Protein AF-A0A382JBV7-F1 (afdb_monomer)

Foldseek 3Di:
DEAEEEAPPDDPDPPPDPDDHQHQAEQVSVVVVLVVVCVVQPLLHPEYEYEYEFDEGEHQAAEGFARYEDHYPAEVGAEYEHADDPQLLDLALQRQENYEYDPDAQFADDPPTHGPVSRANPPYEYDGYEYHSQQVNNCVVNPPSFFWHAYYYYAHQEYEYARYEFENIEGQFADDPSSAYENAEYEQDDDPPDPHAGALEHEEEYAHYEYDHYDFHDPDDPGGHNYEHYEYEYEHHPLVRGAYEAEYEHYEYEDEAAYYEYEYERHAAYEYAHYEHYLYLEDYEHQYYNAANYEYAHYEAAQYQEDYEHAAVVRYHYDHYHDHYDHDPDPVSNVRRDHYHYNHPVPD

Nearest PDB structures (foldseek):
  1qjv-assembly2_B  TM=4.858E-01  e=1.621E-02  Dickeya chrysanthemi
  2ntq-assembly2_B  TM=3.569E-01  e=7.064E-02  Dickeya dadantii 3937
  2nt9-assembly2_B  TM=4.014E-01  e=1.227E-01  Dickeya dadantii 3937

InterPro domains:
  IPR011050 Pectin lyase fold/virulence factor [SSF51126] (29-324)
  IPR012334 Pectin lyase fold [G3DSA:2.160.20.10] (23-341)

pLDDT: mean 81.13, std 15.84, range [28.27, 98.81]

Organism: NCBI:txid408172

Solvent-accessible surface area (backbone atoms only — not comparable to full-atom values): 16681 Å² total; per-residue (Å²): 91,80,45,48,32,22,20,85,87,44,76,88,69,91,80,80,66,96,57,88,55,43,63,24,33,42,30,66,42,33,50,54,51,54,54,50,54,34,60,77,47,43,74,51,38,95,30,36,37,41,35,35,44,44,39,60,26,35,26,60,38,48,73,48,46,30,35,32,26,44,35,35,66,23,61,87,36,11,36,40,34,38,47,82,48,81,70,46,73,48,80,56,61,69,46,36,16,41,31,20,29,51,83,69,83,59,44,44,85,65,100,83,34,53,71,42,68,63,63,45,26,38,72,27,35,42,32,17,24,23,34,36,23,34,28,66,65,38,37,70,75,49,40,89,61,46,36,39,19,16,29,33,43,34,35,33,32,19,36,40,40,32,37,34,34,30,30,36,24,26,22,61,27,35,89,57,80,67,17,49,25,36,40,34,30,46,23,31,23,56,61,94,91,53,94,53,74,23,50,43,53,26,44,39,37,40,30,51,27,37,33,36,58,52,45,76,41,76,92,75,77,92,43,60,46,53,36,30,40,38,32,41,33,30,29,64,39,54,81,89,78,31,56,30,41,38,39,40,29,50,27,41,30,35,52,36,49,27,24,36,34,42,41,48,28,42,40,54,34,34,38,40,30,48,28,39,26,32,49,19,41,23,29,27,44,36,66,42,57,70,55,32,51,32,38,41,31,51,25,37,29,34,52,10,24,8,47,29,37,30,35,48,56,89,32,48,49,76,49,76,57,47,77,46,68,37,81,49,94,44,80,86,39,49,84,38,52,48,65,70,43,69,39,54,79,86,68,130

Mean predicted aligned error: 8.03 Å

Sequence (348 aa):
RTVWLAAAHESFGDGGAASKPIDASTAAKLGQALDRLAGEQGHYGDGLVLRFLPGEYETHGIRVRPRWHVIGAGIGRTAFRLVPGAEHRKIKSAYHSVISGGWGPQFAPGPDGGRLAKRDFDNIRIAGISIDCNWDGMKQALGPILKKASGIDLMAKQALVERVQVSRFGAVGGRPSWREVFPIRVISGMGDGASLPGYRDSIIEIRHCVVENFVRGPEAGTDWPYCTGIMVSHRGTDPENGTVRARVHHNEIRNIPNGIALGGAFLQRAQFYENTVTNCGIGFNFDTGGNRGVVIRDNRFVACVGGGSVNDGKAFEIWDNTFQLIAPGAPRFAYWHNGLRLWDHTRG

Radius of gyration: 19.89 Å; Cα contacts (8 Å, |Δi|>4): 1022; chains: 1; bounding box: 61×41×54 Å

Structure (mmCIF, N/CA/C/O backbone):
data_AF-A0A382JBV7-F1
#
_entry.id   AF-A0A382JBV7-F1
#
loop_
_atom_site.group_PDB
_atom_site.id
_atom_site.type_symbol
_atom_site.label_atom_id
_atom_site.label_alt_id
_atom_site.label_comp_id
_atom_site.label_asym_id
_atom_site.label_entity_id
_atom_site.label_seq_id
_atom_site.pdbx_PDB_ins_code
_atom_site.Cartn_x
_atom_site.Cartn_y
_atom_site.Cartn_z
_atom_site.occupancy
_atom_site.B_iso_or_equiv
_atom_site.auth_seq_id
_atom_site.auth_comp_id
_atom_site.auth_asym_id
_atom_site.auth_atom_id
_atom_site.pdbx_PDB_model_num
ATOM 1 N N . ARG A 1 1 ? -9.576 -12.250 18.786 1.00 87.94 1 ARG A N 1
ATOM 2 C CA . ARG A 1 1 ? -10.983 -11.817 19.043 1.00 87.94 1 ARG A CA 1
ATOM 3 C C . ARG A 1 1 ? -11.486 -10.955 17.884 1.00 87.94 1 ARG A C 1
ATOM 5 O O . ARG A 1 1 ? -10.702 -10.161 17.382 1.00 87.94 1 ARG A O 1
ATOM 12 N N . THR A 1 2 ? -12.752 -11.070 17.468 1.00 91.75 2 THR A N 1
ATOM 13 C CA . THR A 1 2 ? -13.349 -10.176 16.449 1.00 91.75 2 THR A CA 1
ATOM 14 C C . THR A 1 2 ? -14.027 -8.982 17.112 1.00 91.75 2 THR A C 1
ATOM 16 O O . THR A 1 2 ? -14.730 -9.149 18.107 1.00 91.75 2 THR A O 1
ATOM 19 N N . VAL A 1 3 ? -13.811 -7.788 16.564 1.00 92.88 3 VAL A N 1
ATOM 20 C CA . VAL A 1 3 ? -14.441 -6.534 16.985 1.00 92.88 3 VAL A CA 1
ATOM 21 C C . VAL A 1 3 ? -15.132 -5.929 15.775 1.00 92.88 3 VAL A C 1
ATOM 23 O O . VAL A 1 3 ? -14.494 -5.725 14.747 1.00 92.88 3 VAL A O 1
ATOM 26 N N . TRP A 1 4 ? -16.426 -5.654 15.900 1.00 93.00 4 TRP A N 1
ATOM 27 C CA . TRP A 1 4 ? -17.228 -5.066 14.832 1.00 93.00 4 TRP A CA 1
ATOM 28 C C . TRP A 1 4 ? -17.218 -3.542 14.950 1.00 93.00 4 TRP A C 1
ATOM 30 O O . TRP A 1 4 ? -17.449 -3.018 16.040 1.00 93.00 4 TRP A O 1
ATOM 40 N N . LEU A 1 5 ? -16.946 -2.842 13.849 1.00 93.56 5 LEU A N 1
ATOM 41 C CA . LEU A 1 5 ? -16.962 -1.382 13.755 1.00 93.56 5 LEU A CA 1
ATOM 42 C C . LEU A 1 5 ? -17.961 -0.954 12.681 1.00 93.56 5 LEU A C 1
ATOM 44 O O . LEU A 1 5 ? -18.022 -1.579 11.623 1.00 93.56 5 LEU A O 1
ATOM 48 N N . ALA A 1 6 ? -18.729 0.093 12.963 1.00 91.69 6 ALA A N 1
ATOM 49 C CA . ALA A 1 6 ? -19.757 0.617 12.071 1.00 91.69 6 ALA A CA 1
ATOM 50 C C . ALA A 1 6 ? -19.591 2.124 11.884 1.00 91.69 6 ALA A C 1
ATOM 52 O O . ALA A 1 6 ? -19.254 2.841 12.831 1.00 91.69 6 ALA A O 1
ATOM 53 N N . ALA A 1 7 ? -19.878 2.615 10.683 1.00 87.88 7 ALA A N 1
ATOM 54 C CA . ALA A 1 7 ? -20.203 4.017 10.500 1.00 87.88 7 ALA A CA 1
ATOM 55 C C . ALA A 1 7 ? -21.618 4.227 11.067 1.00 87.88 7 ALA A C 1
ATOM 57 O O . ALA A 1 7 ? -22.522 3.471 10.726 1.00 87.88 7 ALA A O 1
ATOM 58 N N . ALA A 1 8 ? -21.822 5.219 11.940 1.00 68.75 8 ALA A N 1
ATOM 59 C CA . ALA A 1 8 ? -23.070 5.534 12.654 1.00 68.75 8 ALA A CA 1
ATOM 60 C C . ALA A 1 8 ? -24.367 5.593 11.809 1.00 68.75 8 ALA A C 1
ATOM 62 O O . ALA A 1 8 ? -25.451 5.736 12.373 1.00 68.75 8 ALA A O 1
ATOM 63 N N . HIS A 1 9 ? -24.269 5.500 10.483 1.00 56.59 9 HIS A N 1
ATOM 64 C CA . HIS A 1 9 ? -25.365 5.623 9.529 1.00 56.59 9 HIS A CA 1
ATOM 65 C C . HIS A 1 9 ? -25.712 4.308 8.812 1.00 56.59 9 HIS A C 1
ATOM 67 O O . HIS A 1 9 ? -26.734 4.254 8.136 1.00 56.59 9 HIS A O 1
ATOM 73 N N . GLU A 1 10 ? -24.929 3.236 8.985 1.00 54.09 10 GLU A N 1
ATOM 74 C CA . GLU A 1 10 ? -25.144 1.969 8.281 1.00 54.09 10 GLU A CA 1
ATOM 75 C C . GLU A 1 10 ? -25.138 0.772 9.241 1.00 54.09 10 GLU A C 1
ATOM 77 O O . GLU A 1 10 ? -24.142 0.430 9.875 1.00 54.09 10 GLU A O 1
ATOM 82 N N . SER A 1 11 ? -26.280 0.083 9.286 1.00 49.41 11 SER A N 1
ATOM 83 C CA . SER A 1 11 ? -26.480 -1.265 9.831 1.00 49.41 11 SER A CA 1
ATOM 84 C C . SER A 1 11 ? -26.308 -1.450 11.347 1.00 49.41 11 SER A C 1
ATOM 86 O O . SER A 1 11 ? -25.291 -1.910 11.865 1.00 49.41 11 SER A O 1
ATOM 88 N N . PHE A 1 12 ? -27.417 -1.273 12.068 1.00 48.78 12 PHE A N 1
ATOM 89 C CA . PHE A 1 12 ? -27.743 -2.259 13.094 1.00 48.78 12 PHE A CA 1
ATOM 90 C C . PHE A 1 12 ? -28.169 -3.548 12.375 1.00 48.78 12 PHE A C 1
ATOM 92 O O . PHE A 1 12 ? -29.241 -3.592 11.788 1.00 48.78 12 PHE A O 1
ATOM 99 N N . GLY A 1 13 ? -27.313 -4.571 12.417 1.00 50.84 13 GLY A N 1
ATOM 100 C CA . GLY A 1 13 ? -27.687 -5.972 12.207 1.00 50.84 13 GLY A CA 1
ATOM 101 C C . GLY A 1 13 ? -28.130 -6.368 10.796 1.00 50.84 13 GLY A C 1
ATOM 102 O O . GLY A 1 13 ? -29.313 -6.367 10.487 1.00 50.84 13 GLY A O 1
ATOM 103 N N . ASP A 1 14 ? -27.197 -6.896 10.006 1.00 49.44 14 ASP A N 1
ATOM 104 C CA . ASP A 1 14 ? -27.504 -7.857 8.933 1.00 49.44 14 ASP A CA 1
ATOM 105 C C . ASP A 1 14 ? -27.656 -9.304 9.470 1.00 49.44 14 ASP A C 1
ATOM 107 O O . ASP A 1 14 ? -27.678 -10.262 8.704 1.00 49.44 14 ASP A O 1
ATOM 111 N N . GLY A 1 15 ? -27.717 -9.481 10.798 1.00 54.72 15 GLY A N 1
ATOM 112 C CA . GLY A 1 15 ? -27.730 -10.788 11.465 1.00 54.72 15 GLY A CA 1
ATOM 113 C C . GLY A 1 15 ? -26.357 -11.471 11.578 1.00 54.72 15 GLY A C 1
ATOM 114 O O . GLY A 1 15 ? -26.270 -12.535 12.186 1.00 54.72 15 GLY A O 1
ATOM 115 N N . GLY A 1 16 ? -25.278 -10.874 11.051 1.00 55.88 16 GLY A N 1
ATOM 116 C CA . GLY A 1 16 ? -23.930 -11.462 11.049 1.00 55.88 16 GLY A CA 1
ATOM 117 C C . GLY A 1 16 ? -23.030 -11.083 12.234 1.00 55.88 16 GLY A C 1
ATOM 118 O O . GLY A 1 16 ? -21.998 -11.724 12.456 1.00 55.88 16 GLY A O 1
ATOM 119 N N . ALA A 1 17 ? -23.384 -10.053 13.009 1.00 60.25 17 ALA A N 1
ATOM 120 C CA . ALA A 1 17 ? -22.565 -9.557 14.117 1.00 60.25 17 ALA A CA 1
ATOM 121 C C . ALA A 1 17 ? -22.957 -10.189 15.465 1.00 60.25 17 ALA A C 1
ATOM 123 O O . ALA A 1 17 ? -24.065 -10.001 15.957 1.00 60.25 17 ALA A O 1
ATOM 124 N N . ALA A 1 18 ? -22.010 -10.871 16.117 1.00 61.06 18 ALA A N 1
ATOM 125 C CA . ALA A 1 18 ? -22.208 -11.499 17.433 1.00 61.06 18 ALA A CA 1
ATOM 126 C C . ALA A 1 18 ? -22.288 -10.504 18.616 1.00 61.06 18 ALA A C 1
ATOM 128 O O . ALA A 1 18 ? -22.502 -10.907 19.756 1.00 61.06 18 ALA A O 1
ATOM 129 N N . SER A 1 19 ? -22.065 -9.209 18.376 1.00 71.12 19 SER A N 1
ATOM 130 C CA . SER A 1 19 ? -22.080 -8.152 19.394 1.00 71.12 19 SER A CA 1
ATOM 131 C C . SER A 1 19 ? -22.380 -6.799 18.756 1.00 71.12 19 SER A C 1
ATOM 133 O O . SER A 1 19 ? -22.028 -6.586 17.595 1.00 71.12 19 SER A O 1
ATOM 135 N N . LYS A 1 20 ? -22.935 -5.856 19.531 1.00 81.44 20 LYS A N 1
ATOM 136 C CA . LYS A 1 20 ? -23.179 -4.481 19.069 1.00 81.44 20 LYS A CA 1
ATOM 137 C C . LYS A 1 20 ? -21.880 -3.855 18.520 1.00 81.44 20 LYS A C 1
ATOM 139 O O . LYS A 1 20 ? -20.889 -3.825 19.258 1.00 81.44 20 LYS A O 1
ATOM 144 N N . PRO A 1 21 ? -21.862 -3.374 17.263 1.00 87.94 21 PRO A N 1
ATOM 145 C CA . PRO A 1 21 ? -20.692 -2.715 16.696 1.00 87.94 21 PRO A CA 1
ATOM 146 C C . PRO A 1 21 ? -20.307 -1.444 17.460 1.00 87.94 21 PRO A C 1
ATOM 148 O O . PRO A 1 21 ? -21.160 -0.752 18.019 1.00 87.94 21 PRO A O 1
ATOM 151 N N . ILE A 1 22 ? -19.012 -1.130 17.462 1.00 91.56 22 ILE A N 1
ATOM 152 C CA . ILE A 1 22 ? -18.480 0.141 17.953 1.00 91.56 22 ILE A CA 1
ATOM 153 C C . ILE A 1 22 ? -18.686 1.194 16.864 1.00 91.56 22 ILE A C 1
ATOM 155 O O . ILE A 1 22 ? -18.309 0.976 15.714 1.00 91.56 22 ILE A O 1
ATOM 159 N N . ASP A 1 23 ? -19.244 2.342 17.234 1.00 91.12 23 ASP A N 1
ATOM 160 C CA . ASP A 1 23 ? -19.317 3.494 16.339 1.00 91.12 23 ASP A CA 1
ATOM 161 C C . ASP A 1 23 ? -17.909 4.046 16.072 1.00 91.12 23 ASP A C 1
ATOM 163 O O . ASP A 1 23 ? -17.191 4.438 16.995 1.00 91.12 23 ASP A O 1
ATOM 167 N N . ALA A 1 24 ? -17.527 4.056 14.800 1.00 93.62 24 ALA A N 1
ATOM 168 C CA . ALA A 1 24 ? -16.234 4.505 14.314 1.00 93.62 24 ALA A CA 1
ATOM 169 C C . ALA A 1 24 ? -16.364 5.477 13.128 1.00 93.62 24 ALA A C 1
ATOM 171 O O . ALA A 1 24 ? -15.424 5.595 12.346 1.00 93.62 24 ALA A O 1
ATOM 172 N N . SER A 1 25 ? -17.510 6.155 12.967 1.00 88.69 25 SER A N 1
ATOM 173 C CA . SER A 1 25 ? -17.776 6.967 11.765 1.00 88.69 25 SER A CA 1
ATOM 174 C C . SER A 1 25 ? -16.801 8.120 11.550 1.00 88.69 25 SER A C 1
ATOM 176 O O . SER A 1 25 ? -16.422 8.410 10.419 1.00 88.69 25 SER A O 1
ATOM 178 N N . THR A 1 26 ? -16.385 8.780 12.630 1.00 95.00 26 THR A N 1
ATOM 179 C CA . THR A 1 26 ? -15.464 9.916 12.566 1.00 95.00 26 THR A CA 1
ATOM 180 C C . THR A 1 26 ? -14.065 9.513 13.004 1.00 95.00 26 THR A C 1
ATOM 182 O O . THR A 1 26 ? -13.887 8.599 13.816 1.00 95.00 26 THR A O 1
ATOM 185 N N . ALA A 1 27 ? -13.063 10.267 12.551 1.00 95.19 27 ALA A N 1
ATOM 186 C CA . ALA A 1 27 ? -11.671 10.017 12.911 1.00 95.19 27 ALA A CA 1
ATOM 187 C C . ALA A 1 27 ? -11.438 10.022 14.429 1.00 95.19 27 ALA A C 1
ATOM 189 O O . ALA A 1 27 ? -10.694 9.183 14.941 1.00 95.19 27 ALA A O 1
ATOM 190 N N . ALA A 1 28 ? -12.126 10.908 15.157 1.00 95.31 28 ALA A N 1
ATOM 191 C CA . ALA A 1 28 ? -12.063 10.972 16.614 1.00 95.31 28 ALA A CA 1
ATOM 192 C C . ALA A 1 28 ? -12.641 9.710 17.277 1.00 95.31 28 ALA A C 1
ATOM 194 O O . ALA A 1 28 ? -12.005 9.139 18.163 1.00 95.31 28 ALA A O 1
ATOM 195 N N . LYS A 1 29 ? -13.816 9.244 16.830 1.00 95.44 29 LYS A N 1
ATOM 196 C CA . LYS A 1 29 ? -14.458 8.035 17.371 1.00 95.44 29 LYS A CA 1
ATOM 197 C C . LYS A 1 29 ? -13.631 6.785 17.085 1.00 95.44 29 LYS A C 1
ATOM 199 O O . LYS A 1 29 ? -13.388 5.989 17.990 1.00 95.44 29 LYS A O 1
ATOM 204 N N . LEU A 1 30 ? -13.142 6.642 15.851 1.00 96.44 30 LEU A N 1
ATOM 205 C CA . LEU A 1 30 ? -12.259 5.541 15.477 1.00 96.44 30 LEU A CA 1
ATOM 206 C C . LEU A 1 30 ? -10.962 5.569 16.297 1.00 96.44 30 LEU A C 1
ATOM 208 O O . LEU A 1 30 ? -10.573 4.539 16.839 1.00 96.44 30 LEU A O 1
ATOM 212 N N . GLY A 1 31 ? -10.323 6.732 16.454 1.00 94.88 31 GLY A N 1
ATOM 213 C CA . GLY A 1 31 ? -9.126 6.883 17.289 1.00 94.88 31 GLY A CA 1
ATOM 214 C C . GLY A 1 31 ? -9.357 6.430 18.734 1.00 94.88 31 GLY A C 1
ATOM 215 O O . GLY A 1 31 ? -8.646 5.556 19.227 1.00 94.88 31 GLY A O 1
ATOM 216 N N . GLN A 1 32 ? -10.419 6.931 19.374 1.00 95.25 32 GLN A N 1
ATOM 217 C CA . GLN A 1 32 ? -10.804 6.538 20.737 1.00 95.25 32 GLN A CA 1
ATOM 218 C C . GLN A 1 32 ? -11.074 5.031 20.859 1.00 95.25 32 GLN A C 1
ATOM 220 O O . GLN A 1 32 ? -10.660 4.398 21.833 1.00 95.25 32 GLN A O 1
ATOM 225 N N . ALA A 1 33 ? -11.744 4.435 19.868 1.00 94.94 33 ALA A N 1
ATOM 226 C CA . ALA A 1 33 ? -12.000 3.001 19.840 1.00 94.94 33 ALA A CA 1
ATOM 227 C C . ALA A 1 33 ? -10.698 2.190 19.760 1.00 94.94 33 ALA A C 1
ATOM 229 O O . ALA A 1 33 ? -10.525 1.238 20.522 1.00 94.94 33 ALA A O 1
ATOM 230 N N . LEU A 1 34 ? -9.775 2.569 18.871 1.00 94.81 34 LEU A N 1
ATOM 231 C CA . LEU A 1 34 ? -8.489 1.888 18.708 1.00 94.81 34 LEU A CA 1
ATOM 232 C C . LEU A 1 34 ? -7.618 2.005 19.966 1.00 94.81 34 LEU A C 1
ATOM 234 O O . LEU A 1 34 ? -7.015 1.011 20.372 1.00 94.81 34 LEU A O 1
ATOM 238 N N . ASP A 1 35 ? -7.585 3.176 20.605 1.00 93.31 35 ASP A N 1
ATOM 239 C CA . ASP A 1 35 ? -6.820 3.397 21.835 1.00 93.31 35 ASP A CA 1
ATOM 240 C C . ASP A 1 35 ? -7.373 2.579 23.005 1.00 93.31 35 ASP A C 1
ATOM 242 O O . ASP A 1 35 ? -6.610 1.894 23.693 1.00 93.31 35 ASP A O 1
ATOM 246 N N . ARG A 1 36 ? -8.702 2.553 23.179 1.00 94.19 36 ARG A N 1
ATOM 247 C CA . ARG A 1 36 ? -9.357 1.704 24.185 1.00 94.19 36 ARG A CA 1
ATOM 248 C C . ARG A 1 36 ? -9.031 0.226 23.969 1.00 94.19 36 ARG A C 1
ATOM 250 O O . ARG A 1 36 ? -8.602 -0.447 24.901 1.00 94.19 36 ARG A O 1
ATOM 257 N N . LEU A 1 37 ? -9.188 -0.273 22.740 1.00 93.06 37 LEU A N 1
ATOM 258 C CA . LEU A 1 37 ? -8.904 -1.673 22.397 1.00 93.06 37 LEU A CA 1
ATOM 259 C C . LEU A 1 37 ? -7.431 -2.039 22.622 1.00 93.06 37 LEU A C 1
ATOM 261 O O . LEU A 1 37 ? -7.128 -3.147 23.064 1.00 93.06 37 LEU A O 1
ATOM 265 N N . ALA A 1 38 ? -6.513 -1.115 22.329 1.00 89.38 38 ALA A N 1
ATOM 266 C CA . ALA A 1 38 ? -5.091 -1.312 22.580 1.00 89.38 38 ALA A CA 1
ATOM 267 C C . ALA A 1 38 ? -4.766 -1.345 24.084 1.00 89.38 38 ALA A C 1
ATOM 269 O O . ALA A 1 38 ? -3.908 -2.128 24.491 1.00 89.38 38 ALA A O 1
ATOM 270 N N . GLY A 1 39 ? -5.450 -0.535 24.898 1.00 88.12 39 GLY A N 1
ATOM 271 C CA . GLY A 1 39 ? -5.331 -0.557 26.357 1.00 88.12 39 GLY A CA 1
ATOM 272 C C . GLY A 1 39 ? -5.861 -1.854 26.974 1.00 88.12 39 GLY A C 1
ATOM 273 O O . GLY A 1 39 ? -5.160 -2.488 27.757 1.00 88.12 39 GLY A O 1
ATOM 274 N N . GLU A 1 40 ? -7.053 -2.298 26.564 1.00 87.06 40 GLU A N 1
ATOM 275 C CA . GLU A 1 40 ? -7.713 -3.512 27.082 1.00 87.06 40 GLU A CA 1
ATOM 276 C C . GLU A 1 40 ? -6.912 -4.799 26.851 1.00 87.06 40 GLU A C 1
ATOM 278 O O . GLU A 1 40 ? -6.975 -5.725 27.653 1.00 87.06 40 GLU A O 1
ATOM 283 N N . GLN A 1 41 ? -6.186 -4.890 25.737 1.00 78.31 41 GLN A N 1
ATOM 284 C CA . GLN A 1 41 ? -5.405 -6.080 25.380 1.00 78.31 41 GLN A CA 1
ATOM 285 C C . GLN A 1 41 ? -3.955 -6.011 25.879 1.00 78.31 41 GLN A C 1
ATOM 287 O O . GLN A 1 41 ? -3.193 -6.962 25.710 1.00 78.31 41 GLN A O 1
ATOM 292 N N . GLY A 1 42 ? -3.537 -4.861 26.416 1.00 75.62 42 GLY A N 1
ATOM 293 C CA . GLY A 1 42 ? -2.141 -4.455 26.363 1.00 75.62 42 GLY A CA 1
ATOM 294 C C . GLY A 1 42 ? -1.692 -4.263 24.908 1.00 75.62 42 GLY A C 1
ATOM 295 O O . GLY A 1 42 ? -2.111 -4.964 23.986 1.00 75.62 42 GLY A O 1
ATOM 296 N N . HIS A 1 43 ? -0.783 -3.321 24.661 1.00 74.56 43 HIS A N 1
ATOM 297 C CA . HIS A 1 43 ? -0.354 -2.960 23.300 1.00 74.56 43 HIS A CA 1
ATOM 298 C C . HIS A 1 43 ? 0.239 -4.119 22.459 1.00 74.56 43 HIS A C 1
ATOM 300 O O . HIS A 1 43 ? 0.478 -3.937 21.263 1.00 74.56 43 HIS A O 1
ATOM 306 N N . TYR A 1 44 ? 0.452 -5.291 23.070 1.00 78.62 44 TYR A N 1
ATOM 307 C CA . TYR A 1 44 ? 1.027 -6.509 22.499 1.00 78.62 44 TYR A CA 1
ATOM 308 C C . TYR A 1 44 ? 0.232 -7.791 22.840 1.00 78.62 44 TYR A C 1
ATOM 310 O O . TYR A 1 44 ? 0.827 -8.867 22.906 1.00 78.62 44 TYR A O 1
ATOM 318 N N . GLY A 1 45 ? -1.077 -7.680 23.095 1.00 79.06 45 GLY A N 1
ATOM 319 C CA . GLY A 1 45 ? -1.952 -8.806 23.462 1.00 79.06 45 GLY A CA 1
ATOM 320 C C . GLY A 1 45 ? -2.220 -9.831 22.352 1.00 79.06 45 GLY A C 1
ATOM 321 O O . GLY A 1 45 ? -1.528 -9.877 21.334 1.00 79.06 45 GLY A O 1
ATOM 322 N N . ASP A 1 46 ? -3.257 -10.652 22.525 1.00 83.06 46 ASP A N 1
ATOM 323 C CA . ASP A 1 46 ? -3.518 -11.849 21.700 1.00 83.06 46 ASP A CA 1
ATOM 324 C C . ASP A 1 46 ? -3.911 -11.559 20.240 1.00 83.06 46 ASP A C 1
ATOM 326 O O . ASP A 1 46 ? -3.864 -12.446 19.389 1.00 83.06 46 ASP A O 1
ATOM 330 N N . GLY A 1 47 ? -4.251 -10.311 19.920 1.00 87.75 47 GLY A N 1
ATOM 331 C CA . GLY A 1 47 ? -4.591 -9.877 18.566 1.00 87.75 47 GLY A CA 1
ATOM 332 C C . GLY A 1 47 ? -6.094 -9.733 18.321 1.00 87.75 47 GLY A C 1
ATOM 333 O O . GLY A 1 47 ? -6.949 -10.389 18.934 1.00 87.75 47 GLY A O 1
ATOM 334 N N . LEU A 1 48 ? -6.432 -8.832 17.400 1.00 92.75 48 LEU A N 1
ATOM 335 C CA . LEU A 1 48 ? -7.805 -8.439 17.098 1.00 92.75 48 LEU A CA 1
ATOM 336 C C . LEU A 1 48 ? -8.077 -8.520 15.600 1.00 92.75 48 LEU A C 1
ATOM 338 O O . LEU A 1 48 ? -7.269 -8.096 14.783 1.00 92.75 48 LEU A O 1
ATOM 342 N N . VAL A 1 49 ? -9.266 -8.987 15.240 1.00 95.56 49 VAL A N 1
ATOM 343 C CA . VAL A 1 49 ? -9.823 -8.786 13.903 1.00 95.56 49 VAL A CA 1
ATOM 344 C C . VAL A 1 49 ? -10.746 -7.580 13.985 1.00 95.56 49 VAL A C 1
ATOM 346 O O . VAL A 1 49 ? -11.855 -7.690 14.508 1.00 95.56 49 VAL A O 1
ATOM 349 N N . LEU A 1 50 ? -10.278 -6.432 13.501 1.00 96.81 50 LEU A N 1
ATOM 350 C CA . LEU A 1 50 ? -11.088 -5.230 13.350 1.00 96.81 50 LEU A CA 1
ATOM 351 C C . LEU A 1 50 ? -11.926 -5.390 12.083 1.00 96.81 50 LEU A C 1
ATOM 353 O O . LEU A 1 50 ? -11.409 -5.276 10.968 1.00 96.81 50 LEU A O 1
ATOM 357 N N . ARG A 1 51 ? -13.204 -5.727 12.259 1.00 95.94 51 ARG A N 1
ATOM 358 C CA . ARG A 1 51 ? -14.138 -5.974 11.167 1.00 95.94 51 ARG A CA 1
ATOM 359 C C . ARG A 1 51 ? -15.044 -4.771 10.974 1.00 95.94 51 ARG A C 1
ATOM 361 O O . ARG A 1 51 ? -15.924 -4.511 11.787 1.00 95.94 51 ARG A O 1
ATOM 368 N N . PHE A 1 52 ? -14.805 -4.053 9.892 1.00 95.12 52 PHE A N 1
ATOM 369 C CA . PHE A 1 52 ? -15.561 -2.879 9.503 1.00 95.12 52 PHE A CA 1
ATOM 370 C C . PHE A 1 52 ? -16.742 -3.309 8.640 1.00 95.12 52 PHE A C 1
ATOM 372 O O . PHE A 1 52 ? -16.578 -4.033 7.652 1.00 95.12 52 PHE A O 1
ATOM 379 N N . LEU A 1 53 ? -17.934 -2.885 9.043 1.00 93.44 53 LEU A N 1
ATOM 380 C CA . LEU A 1 53 ? -19.146 -3.030 8.249 1.00 93.44 53 LEU A CA 1
ATOM 381 C C . LEU A 1 53 ? -19.077 -2.119 7.010 1.00 93.44 53 LEU A C 1
ATOM 383 O O . LEU A 1 53 ? -18.179 -1.265 6.924 1.00 93.44 53 LEU A O 1
ATOM 387 N N . PRO A 1 54 ? -19.975 -2.302 6.025 1.00 93.56 54 PRO A N 1
ATOM 388 C CA . PRO A 1 54 ? -20.133 -1.328 4.956 1.00 93.56 54 PRO A CA 1
ATOM 389 C C . PRO A 1 54 ? -20.273 0.100 5.502 1.00 93.56 54 PRO A C 1
ATOM 391 O O . PRO A 1 54 ? -20.751 0.300 6.621 1.00 93.56 54 PRO A O 1
ATOM 394 N N . GLY A 1 55 ? -19.751 1.056 4.743 1.00 93.44 55 GLY A N 1
ATOM 395 C CA . GLY A 1 55 ? -19.823 2.473 5.058 1.00 93.44 55 GLY A CA 1
ATOM 396 C C . GLY A 1 55 ? -18.509 3.213 4.845 1.00 93.44 55 GLY A C 1
ATOM 397 O O . GLY A 1 55 ? -17.458 2.635 4.530 1.00 93.44 55 GLY A O 1
ATOM 398 N N . GLU A 1 56 ? -18.589 4.522 5.044 1.00 95.62 56 GLU A N 1
ATOM 399 C CA . GLU A 1 56 ? -17.465 5.446 4.964 1.00 95.62 56 GLU A CA 1
ATOM 400 C C . GLU A 1 56 ? -16.977 5.826 6.364 1.00 95.62 56 GLU A C 1
ATOM 402 O O . GLU A 1 56 ? -17.761 6.144 7.260 1.00 95.62 56 GLU A O 1
ATOM 407 N N . TYR A 1 57 ? -15.661 5.787 6.545 1.00 96.69 57 TYR A N 1
ATOM 408 C CA . TYR A 1 57 ? -14.990 6.031 7.812 1.00 96.69 57 TYR A CA 1
ATOM 409 C C . TYR A 1 57 ? -13.927 7.103 7.617 1.00 96.69 57 TYR A C 1
ATOM 411 O O . TYR A 1 57 ? -13.082 7.006 6.723 1.00 96.69 57 TYR A O 1
ATOM 419 N N . GLU A 1 58 ? -13.899 8.089 8.501 1.00 96.75 58 GLU A N 1
ATOM 420 C CA . GLU A 1 58 ? -12.761 8.997 8.595 1.00 96.75 58 GLU A CA 1
ATOM 421 C C . GLU A 1 58 ? -11.705 8.441 9.550 1.00 96.75 58 GLU A C 1
ATOM 423 O O . GLU A 1 58 ? -12.007 7.786 10.548 1.00 96.75 58 GLU A O 1
ATOM 428 N N . THR A 1 59 ? -10.435 8.724 9.277 1.00 96.81 59 THR A N 1
ATOM 429 C CA . THR A 1 59 ? -9.343 8.326 10.163 1.00 96.81 59 THR A CA 1
ATOM 430 C C . THR A 1 59 ? -8.219 9.348 10.176 1.00 96.81 59 THR A C 1
ATOM 432 O O . THR A 1 59 ? -7.901 9.956 9.155 1.00 96.81 59 THR A O 1
ATOM 435 N N . HIS A 1 60 ? -7.558 9.492 11.325 1.00 94.19 60 HIS A N 1
ATOM 436 C CA . HIS A 1 60 ? -6.249 10.143 11.397 1.00 94.19 60 HIS A CA 1
ATOM 437 C C . HIS A 1 60 ? -5.081 9.165 11.126 1.00 94.19 60 HIS A C 1
ATOM 439 O O . HIS A 1 60 ? -3.905 9.517 11.206 1.00 94.19 60 HIS A O 1
ATOM 445 N N . GLY A 1 61 ? -5.403 7.917 10.788 1.00 94.62 61 GLY A N 1
ATOM 446 C CA . GLY A 1 61 ? -4.465 6.835 10.537 1.00 94.62 61 GLY A CA 1
ATOM 447 C C . GLY A 1 61 ? -4.637 5.702 11.546 1.00 94.62 61 GLY A C 1
ATOM 448 O O . GLY A 1 61 ? -4.409 5.859 12.744 1.00 94.62 61 GLY A O 1
ATOM 449 N N . ILE A 1 62 ? -4.979 4.519 11.049 1.00 95.50 62 ILE A N 1
ATOM 450 C CA . ILE A 1 62 ? -5.114 3.292 11.831 1.00 95.50 62 ILE A CA 1
ATOM 451 C C . ILE A 1 62 ? -3.715 2.738 12.111 1.00 95.50 62 ILE A C 1
ATOM 453 O O . ILE A 1 62 ? -3.025 2.246 11.215 1.00 95.50 62 ILE A O 1
ATOM 457 N N . ARG A 1 63 ? -3.287 2.803 13.374 1.00 92.25 63 ARG A N 1
ATOM 458 C CA . ARG A 1 63 ? -2.015 2.222 13.828 1.00 92.25 63 ARG A CA 1
ATOM 459 C C . ARG A 1 63 ? -2.242 0.797 14.309 1.00 92.25 63 ARG A C 1
ATOM 461 O O . ARG A 1 63 ? -2.574 0.575 15.473 1.00 92.25 63 ARG A O 1
ATOM 468 N N . VAL A 1 64 ? -2.076 -0.167 13.406 1.00 92.88 64 VAL A N 1
ATOM 469 C CA . VAL A 1 64 ? -2.248 -1.582 13.747 1.00 92.88 64 VAL A CA 1
ATOM 470 C C . VAL A 1 64 ? -1.181 -2.028 14.750 1.00 92.88 64 VAL A C 1
ATOM 472 O O . VAL A 1 64 ? -0.056 -1.518 14.776 1.00 92.88 64 VAL A O 1
ATOM 475 N N . ARG A 1 65 ? -1.554 -2.976 15.609 1.00 90.75 65 ARG A N 1
ATOM 476 C CA . ARG A 1 65 ? -0.678 -3.618 16.600 1.00 90.75 65 ARG A CA 1
ATOM 477 C C . ARG A 1 65 ? -0.314 -5.036 16.130 1.00 90.75 65 ARG A C 1
ATOM 479 O O . ARG A 1 65 ? -0.890 -5.500 15.143 1.00 90.75 65 ARG A O 1
ATOM 486 N N . PRO A 1 66 ? 0.626 -5.732 16.793 1.00 89.00 66 PRO A N 1
ATOM 487 C CA . PRO A 1 66 ? 0.873 -7.148 16.529 1.00 89.00 66 PRO A CA 1
ATOM 488 C C . PRO A 1 66 ? -0.417 -7.965 16.461 1.00 89.00 66 PRO A C 1
ATOM 490 O O . PRO A 1 66 ? -1.296 -7.796 17.310 1.00 89.00 66 PRO A O 1
ATOM 493 N N . ARG A 1 67 ? -0.534 -8.822 15.437 1.00 90.19 67 ARG A N 1
ATOM 494 C CA . ARG A 1 67 ? -1.701 -9.689 15.184 1.00 90.19 67 ARG A CA 1
ATOM 495 C C . ARG A 1 67 ? -3.035 -8.945 15.035 1.00 90.19 67 ARG A C 1
ATOM 497 O O . ARG A 1 67 ? -4.100 -9.522 15.252 1.00 90.19 67 ARG A O 1
ATOM 504 N N . TRP A 1 68 ? -3.012 -7.648 14.716 1.00 94.50 68 TRP A N 1
ATOM 505 C CA . TRP A 1 68 ? -4.228 -6.922 14.355 1.00 94.50 68 TRP A CA 1
ATOM 506 C C . TRP A 1 68 ? -4.492 -7.048 12.860 1.00 94.50 68 TRP A C 1
ATOM 508 O O . TRP A 1 68 ? -3.624 -6.778 12.030 1.00 94.50 68 TRP A O 1
ATOM 518 N N . HIS A 1 69 ? -5.721 -7.413 12.523 1.00 97.12 69 HIS A N 1
ATOM 519 C CA . HIS A 1 69 ? -6.212 -7.483 11.156 1.00 97.12 69 HIS A CA 1
ATOM 520 C C . HIS A 1 69 ? -7.226 -6.366 10.917 1.00 97.12 69 HIS A C 1
ATOM 522 O O . HIS A 1 69 ? -8.029 -6.066 11.800 1.00 97.12 69 HIS A O 1
ATOM 528 N N . VAL A 1 70 ? -7.223 -5.789 9.717 1.00 98.31 70 VAL A N 1
ATOM 529 C CA . VAL A 1 70 ? -8.203 -4.789 9.271 1.00 98.31 70 VAL A CA 1
ATOM 530 C C . VAL A 1 70 ? -8.979 -5.386 8.109 1.00 98.31 70 VAL A C 1
ATOM 532 O O . VAL A 1 70 ? -8.422 -5.596 7.033 1.00 98.31 70 VAL A O 1
ATOM 535 N N . ILE A 1 71 ? -10.252 -5.699 8.335 1.00 98.31 71 ILE A N 1
ATOM 536 C CA . ILE A 1 71 ? -11.093 -6.420 7.378 1.00 98.31 71 ILE A CA 1
ATOM 537 C C . ILE A 1 71 ? -12.355 -5.607 7.111 1.00 98.31 71 ILE A C 1
ATOM 539 O O . ILE A 1 71 ? -13.106 -5.331 8.041 1.00 98.31 71 ILE A O 1
ATOM 543 N N . GLY A 1 72 ? -12.598 -5.252 5.853 1.00 97.44 72 GLY A N 1
ATOM 544 C CA . GLY A 1 72 ? -13.839 -4.617 5.409 1.00 97.44 72 GLY A CA 1
ATOM 545 C C . GLY A 1 72 ? -14.771 -5.573 4.667 1.00 97.44 72 GLY A C 1
ATOM 546 O O . GLY A 1 72 ? -14.496 -6.768 4.513 1.00 97.44 72 GLY A O 1
ATOM 547 N N . ALA A 1 73 ? -15.887 -5.027 4.188 1.00 95.06 73 ALA A N 1
ATOM 548 C CA . ALA A 1 73 ? -16.920 -5.750 3.450 1.00 95.06 73 ALA A CA 1
ATOM 549 C C . ALA A 1 73 ? -16.641 -5.884 1.937 1.00 95.06 73 ALA A C 1
ATOM 551 O O . ALA A 1 73 ? -17.411 -6.538 1.230 1.00 95.06 73 ALA A O 1
ATOM 552 N N . GLY A 1 74 ? -15.561 -5.280 1.433 1.00 96.62 74 GLY A N 1
ATOM 553 C CA . GLY A 1 74 ? -15.164 -5.283 0.024 1.00 96.62 74 GLY A CA 1
ATOM 554 C C . GLY A 1 74 ? -14.705 -3.908 -0.470 1.00 96.62 74 GLY A C 1
ATOM 555 O O . GLY A 1 74 ? -15.043 -2.877 0.116 1.00 96.62 74 GLY A O 1
ATOM 556 N N . ILE A 1 75 ? -13.955 -3.901 -1.579 1.00 97.00 75 ILE A N 1
ATOM 557 C CA . ILE A 1 75 ? -13.628 -2.674 -2.325 1.00 97.00 75 ILE A CA 1
ATOM 558 C C . ILE A 1 75 ? -14.936 -1.955 -2.680 1.00 97.00 75 ILE A C 1
ATOM 560 O O . ILE A 1 75 ? -15.894 -2.590 -3.119 1.00 97.00 75 ILE A O 1
ATOM 564 N N . GLY A 1 76 ? -14.989 -0.647 -2.438 1.00 94.69 76 GLY A N 1
ATOM 565 C CA . GLY A 1 76 ? -16.161 0.199 -2.671 1.00 94.69 76 GLY A CA 1
ATOM 566 C C . GLY A 1 76 ? -17.295 0.027 -1.656 1.00 94.69 76 GLY A C 1
ATOM 567 O O . GLY A 1 76 ? -18.255 0.784 -1.709 1.00 94.69 76 GLY A O 1
ATOM 568 N N . ARG A 1 77 ? -17.201 -0.935 -0.725 1.00 95.81 77 ARG A N 1
ATOM 569 C CA . ARG A 1 77 ? -18.208 -1.156 0.329 1.00 95.81 77 ARG A CA 1
ATOM 570 C C . ARG A 1 77 ? -17.771 -0.627 1.684 1.00 95.81 77 ARG A C 1
ATOM 572 O O . ARG A 1 77 ? -18.598 -0.115 2.420 1.00 95.81 77 ARG A O 1
ATOM 579 N N . THR A 1 78 ? -16.491 -0.766 2.018 1.00 97.12 78 THR A N 1
ATOM 580 C CA . THR A 1 78 ? -15.898 -0.195 3.233 1.00 97.12 78 THR A CA 1
ATOM 581 C C . THR A 1 78 ? -14.783 0.748 2.814 1.00 97.12 78 THR A C 1
ATOM 583 O O . THR A 1 78 ? -13.778 0.291 2.263 1.00 97.12 78 THR A O 1
ATOM 586 N N . ALA A 1 79 ? -14.943 2.044 3.070 1.00 97.44 79 ALA A N 1
ATOM 587 C CA . ALA A 1 79 ? -13.999 3.068 2.635 1.00 97.44 79 ALA A CA 1
ATOM 588 C C . ALA A 1 79 ? -13.403 3.837 3.818 1.00 97.44 79 ALA A C 1
ATOM 590 O O . ALA A 1 79 ? -14.126 4.287 4.701 1.00 97.44 79 ALA A O 1
ATOM 591 N N . PHE A 1 80 ? -12.084 4.029 3.811 1.00 98.19 80 PHE A N 1
ATOM 592 C CA . PHE A 1 80 ? -11.377 4.882 4.763 1.00 98.19 80 PHE A CA 1
ATOM 593 C C . PHE A 1 80 ? -10.873 6.142 4.080 1.00 98.19 80 PHE A C 1
ATOM 595 O O . PHE A 1 80 ? -10.125 6.051 3.105 1.00 98.19 80 PHE A O 1
ATOM 602 N N . ARG A 1 81 ? -11.198 7.304 4.639 1.00 97.25 81 ARG A N 1
ATOM 603 C CA . ARG A 1 81 ? -10.647 8.595 4.234 1.00 97.25 81 ARG A CA 1
ATOM 604 C C . ARG A 1 81 ? -9.696 9.130 5.292 1.00 97.25 81 ARG A C 1
ATOM 606 O O . ARG A 1 81 ? -10.068 9.292 6.454 1.00 97.25 81 ARG A O 1
ATOM 613 N N . LEU A 1 82 ? -8.471 9.450 4.883 1.00 95.75 82 LEU A N 1
ATOM 614 C CA . LEU A 1 82 ? -7.530 10.162 5.742 1.00 95.75 82 LEU A CA 1
ATOM 615 C C . LEU A 1 82 ? -7.995 11.608 5.939 1.00 95.75 82 LEU A C 1
ATOM 617 O O . LEU A 1 82 ? -8.273 12.309 4.964 1.00 95.75 82 LEU A O 1
ATOM 621 N N . VAL A 1 83 ? -8.045 12.082 7.180 1.00 95.56 83 VAL A N 1
ATOM 622 C CA . VAL A 1 83 ? -8.369 13.481 7.491 1.00 95.56 83 VAL A CA 1
ATOM 623 C C . VAL A 1 83 ? -7.286 14.128 8.359 1.00 95.56 83 VAL A C 1
ATOM 625 O O . VAL A 1 83 ? -6.660 13.442 9.179 1.00 95.56 83 VAL A O 1
ATOM 628 N N . PRO A 1 84 ? -7.045 15.447 8.208 1.00 92.19 84 PRO A N 1
ATOM 629 C CA . PRO A 1 84 ? -6.030 16.151 8.982 1.00 92.19 84 PRO A CA 1
ATOM 630 C C . PRO A 1 84 ? -6.255 15.986 10.487 1.00 92.19 84 PRO A C 1
ATOM 632 O O . PRO A 1 84 ? -7.383 15.956 10.967 1.00 92.19 84 PRO A O 1
ATOM 635 N N . GLY A 1 85 ? -5.162 15.887 11.237 1.00 88.56 85 GLY A N 1
ATOM 636 C CA . GLY A 1 85 ? -5.173 15.622 12.675 1.00 88.56 85 GLY A CA 1
ATOM 637 C C . GLY A 1 85 ? -3.877 16.101 13.313 1.00 88.56 85 GLY A C 1
ATOM 638 O O . GLY A 1 85 ? -2.901 16.381 12.608 1.00 88.56 85 GLY A O 1
ATOM 639 N N . ALA A 1 86 ? -3.852 16.218 14.640 1.00 85.12 86 ALA A N 1
ATOM 640 C CA . ALA A 1 86 ? -2.690 16.741 15.355 1.00 85.12 86 ALA A CA 1
ATOM 641 C C . ALA A 1 86 ? -1.432 15.877 15.137 1.00 85.12 86 ALA A C 1
ATOM 643 O O . ALA A 1 86 ? -0.333 16.422 14.996 1.00 85.12 86 ALA A O 1
ATOM 644 N N . GLU A 1 87 ? -1.569 14.549 15.024 1.00 80.12 87 GLU A N 1
ATOM 645 C CA . GLU A 1 87 ? -0.436 13.650 14.771 1.00 80.12 87 GLU A CA 1
ATOM 646 C C . GLU A 1 87 ? 0.262 13.884 13.426 1.00 80.12 87 GLU A C 1
ATOM 648 O O . GLU A 1 87 ? 1.459 13.614 13.303 1.00 80.12 87 GLU A O 1
ATOM 653 N N . HIS A 1 88 ? -0.445 14.440 12.440 1.00 85.00 88 HIS A N 1
ATOM 654 C CA . HIS A 1 88 ? 0.074 14.665 11.092 1.00 85.00 88 HIS A CA 1
ATOM 655 C C . HIS A 1 88 ? 1.044 15.843 10.997 1.00 85.00 88 HIS A C 1
ATOM 657 O O . HIS A 1 88 ? 1.724 16.002 9.982 1.00 85.00 88 HIS A O 1
ATOM 663 N N . ARG A 1 89 ? 1.161 16.646 12.062 1.00 77.19 89 ARG A N 1
ATOM 664 C CA . ARG A 1 89 ? 2.180 17.701 12.166 1.00 77.19 89 ARG A CA 1
ATOM 665 C C . ARG A 1 89 ? 3.594 17.138 12.354 1.00 77.19 89 ARG A C 1
ATOM 667 O O . ARG A 1 89 ? 4.570 17.873 12.237 1.00 77.19 89 ARG A O 1
ATOM 674 N N . LYS A 1 90 ? 3.728 15.839 12.645 1.00 73.94 90 LYS A N 1
ATOM 675 C CA . LYS A 1 90 ? 5.024 15.152 12.733 1.00 73.94 90 LYS A CA 1
ATOM 676 C C . LYS A 1 90 ? 5.573 14.875 11.332 1.00 73.94 90 LYS A C 1
ATOM 678 O O . LYS A 1 90 ? 4.829 14.530 10.428 1.00 73.94 90 LYS A O 1
ATOM 683 N N . ILE A 1 91 ? 6.896 14.946 11.176 1.00 62.81 91 ILE A N 1
ATOM 684 C CA . ILE A 1 91 ? 7.583 14.757 9.881 1.00 62.81 91 ILE A CA 1
ATOM 685 C C . ILE A 1 91 ? 7.688 13.272 9.467 1.00 62.81 91 ILE A C 1
ATOM 687 O O . ILE A 1 91 ? 7.887 12.966 8.294 1.00 62.81 91 ILE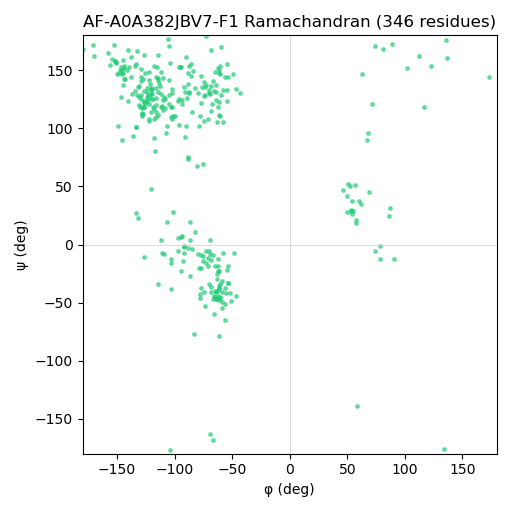 A O 1
ATOM 691 N N . LYS A 1 92 ? 7.571 12.324 10.410 1.00 66.06 92 LYS A N 1
ATOM 692 C CA . LYS A 1 92 ? 7.857 10.903 10.142 1.00 66.06 92 LYS A CA 1
ATOM 693 C C . LYS A 1 92 ? 6.797 10.256 9.234 1.00 66.06 92 LYS A C 1
ATOM 695 O O . LYS A 1 92 ? 5.606 10.316 9.515 1.00 66.06 92 LYS A O 1
ATOM 700 N N . SER A 1 93 ? 7.286 9.534 8.228 1.00 60.50 93 SER A N 1
ATOM 701 C CA . SER A 1 93 ? 6.549 8.852 7.152 1.00 60.50 93 SER A CA 1
ATOM 702 C C . SER A 1 93 ? 5.343 8.016 7.595 1.00 60.50 93 SER A C 1
ATOM 704 O O . SER A 1 93 ? 4.282 8.105 6.982 1.00 60.50 93 SER A O 1
ATOM 706 N N . ALA A 1 94 ? 5.483 7.233 8.667 1.00 64.12 94 ALA A N 1
ATOM 707 C CA . ALA A 1 94 ? 4.424 6.349 9.154 1.00 64.12 94 ALA A CA 1
ATOM 708 C C . ALA A 1 94 ? 3.178 7.093 9.667 1.00 64.12 94 ALA A C 1
ATOM 710 O O . ALA A 1 94 ? 2.122 6.470 9.777 1.00 64.12 94 ALA A O 1
ATOM 711 N N . TYR A 1 95 ? 3.284 8.392 9.988 1.00 74.12 95 TYR A N 1
ATOM 712 C CA . TYR A 1 95 ? 2.143 9.190 10.445 1.00 74.12 95 TYR A CA 1
ATOM 713 C C . TYR A 1 95 ? 1.234 9.635 9.305 1.00 74.12 95 TYR A C 1
ATOM 715 O O . TYR A 1 95 ? 0.072 9.916 9.553 1.00 74.12 95 TYR A O 1
ATOM 723 N N . HIS A 1 96 ? 1.711 9.640 8.061 1.00 84.94 96 HIS A N 1
ATOM 724 C CA . HIS A 1 96 ? 0.92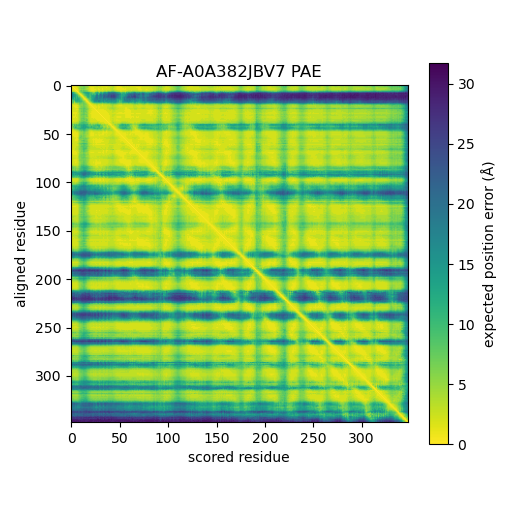4 10.086 6.910 1.00 84.94 96 HIS A CA 1
ATOM 725 C C . HIS A 1 96 ? 0.356 8.927 6.088 1.00 84.94 96 HIS A C 1
ATOM 727 O O . HIS A 1 96 ? 0.176 9.048 4.881 1.00 84.94 96 HIS A O 1
ATOM 733 N N . SER A 1 97 ? 0.109 7.785 6.733 1.00 91.88 97 SER A N 1
ATOM 734 C CA . SER A 1 97 ? -0.542 6.629 6.107 1.00 91.88 97 SER A CA 1
ATOM 735 C C . SER A 1 97 ? -1.896 6.344 6.739 1.00 91.88 97 SER A C 1
ATOM 737 O O . SER A 1 97 ? -2.027 6.452 7.964 1.00 91.88 97 SER A O 1
ATOM 739 N N . VAL A 1 98 ? -2.861 5.922 5.920 1.00 96.38 98 VAL A N 1
ATOM 740 C CA . VAL A 1 98 ? -4.202 5.518 6.376 1.00 96.38 98 VAL A CA 1
ATOM 741 C C . VAL A 1 98 ? -4.130 4.301 7.287 1.00 96.38 98 VAL A C 1
ATOM 743 O O . VAL A 1 98 ? -4.801 4.269 8.311 1.00 96.38 98 VAL A O 1
ATOM 746 N N . ILE A 1 99 ? -3.274 3.331 6.966 1.00 97.00 99 ILE A N 1
ATOM 747 C CA . ILE A 1 99 ? -2.979 2.183 7.822 1.00 97.00 99 ILE A CA 1
ATOM 748 C C . ILE A 1 99 ? -1.464 2.039 7.934 1.00 97.00 99 ILE A C 1
ATOM 750 O O . ILE A 1 99 ? -0.760 1.977 6.927 1.00 97.00 99 ILE A O 1
ATOM 754 N N . SER A 1 100 ? -0.936 1.971 9.154 1.00 93.19 100 SER A N 1
ATOM 755 C CA . SER A 1 100 ? 0.484 1.675 9.365 1.00 93.19 100 SER A CA 1
ATOM 756 C C . SER A 1 100 ? 0.737 0.843 10.614 1.00 93.19 100 SER A C 1
ATOM 758 O O . SER A 1 100 ? -0.089 0.789 11.523 1.00 93.19 100 SER A O 1
ATOM 760 N N . GLY A 1 101 ? 1.886 0.172 10.657 1.00 89.69 101 GLY A N 1
ATOM 761 C CA . GLY A 1 101 ? 2.237 -0.748 11.736 1.00 89.69 101 GLY A CA 1
ATOM 762 C C . GLY A 1 101 ? 3.692 -1.194 11.671 1.00 89.69 101 GLY A C 1
ATOM 763 O O . GLY A 1 101 ? 4.356 -1.023 10.654 1.00 89.69 101 GLY A O 1
ATOM 764 N N . GLY A 1 102 ? 4.207 -1.730 12.775 1.00 84.94 102 GLY A N 1
ATOM 765 C CA . GLY A 1 102 ? 5.551 -2.315 12.844 1.00 84.94 102 GLY A CA 1
ATOM 766 C C . GLY A 1 102 ? 6.716 -1.342 12.955 1.00 84.94 102 GLY A C 1
ATOM 767 O O . GLY A 1 102 ? 7.814 -1.756 13.308 1.00 84.94 102 GLY A O 1
ATOM 768 N N . TRP A 1 103 ? 6.496 -0.047 12.735 1.00 79.56 103 TRP A N 1
ATOM 769 C CA . TRP A 1 103 ? 7.547 0.961 12.850 1.00 79.56 103 TRP A CA 1
ATOM 770 C C . TRP A 1 103 ? 8.074 1.078 14.292 1.00 79.56 103 TRP A C 1
ATOM 772 O O . TRP A 1 103 ? 7.314 1.318 15.236 1.00 79.56 103 TRP A O 1
ATOM 782 N N . GLY A 1 104 ? 9.390 0.925 14.466 1.00 72.81 104 GLY A N 1
ATOM 783 C CA . GLY A 1 104 ? 10.113 1.105 15.731 1.00 72.81 104 GLY A CA 1
ATOM 784 C C . GLY A 1 104 ? 11.112 -0.021 16.038 1.00 72.81 104 GLY A C 1
ATOM 785 O O . GLY A 1 104 ? 11.330 -0.888 15.195 1.00 72.81 104 GLY A O 1
ATOM 786 N N . PRO A 1 105 ? 11.757 0.006 17.219 1.00 67.56 105 PRO A N 1
ATOM 787 C CA . PRO A 1 105 ? 12.787 -0.966 17.575 1.00 67.56 105 PRO A CA 1
ATOM 788 C C . PRO A 1 105 ? 12.201 -2.372 17.717 1.00 67.56 105 PRO A C 1
ATOM 790 O O . PRO A 1 105 ? 11.189 -2.557 18.395 1.00 67.56 105 PRO A O 1
ATOM 793 N N . GLN A 1 106 ? 12.866 -3.343 17.088 1.00 69.06 106 GLN A N 1
ATOM 794 C CA . GLN A 1 106 ? 12.531 -4.774 17.163 1.00 69.06 106 GLN A CA 1
ATOM 795 C C . GLN A 1 106 ? 13.370 -5.529 18.206 1.00 69.06 106 GLN A C 1
ATOM 797 O O . GLN A 1 106 ? 13.118 -6.696 18.494 1.00 69.06 106 GLN A O 1
ATOM 802 N N . PHE A 1 107 ? 14.343 -4.846 18.803 1.00 70.56 107 PHE A N 1
ATOM 803 C CA . PHE A 1 107 ? 15.269 -5.364 19.802 1.00 70.56 107 PHE A CA 1
ATOM 804 C C . PHE A 1 107 ? 15.279 -4.416 20.999 1.00 70.56 107 PHE A C 1
ATOM 806 O O . PHE A 1 107 ? 15.002 -3.219 20.849 1.00 70.56 107 PHE A O 1
ATOM 813 N N . ALA A 1 108 ? 15.547 -4.953 22.187 1.00 72.44 108 ALA A N 1
ATOM 814 C CA . ALA A 1 108 ? 15.785 -4.128 23.361 1.00 72.44 108 ALA A CA 1
ATOM 815 C C . ALA A 1 108 ? 17.039 -3.249 23.145 1.00 72.44 108 ALA A C 1
ATOM 817 O O . ALA A 1 108 ? 17.923 -3.626 22.377 1.00 72.44 108 ALA A O 1
ATOM 818 N N . PRO A 1 109 ? 17.139 -2.070 23.780 1.00 70.12 109 PRO A N 1
ATOM 819 C CA . PRO A 1 109 ? 18.369 -1.281 23.753 1.00 70.12 109 PRO A CA 1
ATOM 820 C C . PRO A 1 109 ? 19.552 -2.051 24.368 1.00 70.12 109 PRO A C 1
ATOM 822 O O . PRO A 1 109 ? 19.363 -2.779 25.340 1.00 70.12 109 PRO A O 1
ATOM 825 N N . GLY A 1 110 ? 20.765 -1.831 23.850 1.00 69.50 110 GLY A N 1
ATOM 826 C CA . GLY A 1 110 ? 22.013 -2.418 24.361 1.00 69.50 110 GLY A CA 1
ATOM 827 C C . GLY A 1 110 ? 22.666 -3.426 23.400 1.00 69.50 110 GLY A C 1
ATOM 828 O O . GLY A 1 110 ? 22.003 -3.902 22.480 1.00 69.50 110 GLY A O 1
ATOM 829 N N . PRO A 1 111 ? 23.964 -3.735 23.587 1.00 61.94 111 PRO A N 1
ATOM 830 C CA . PRO A 1 111 ? 24.721 -4.634 22.706 1.00 61.94 111 PRO A CA 1
ATOM 831 C C . PRO A 1 111 ? 24.181 -6.074 22.695 1.00 61.94 111 PRO A C 1
ATOM 833 O O . PRO A 1 111 ? 24.214 -6.717 21.652 1.00 61.94 111 PRO A O 1
ATOM 836 N N . ASP A 1 112 ? 23.581 -6.524 23.802 1.00 66.81 112 ASP A N 1
ATOM 837 C CA . ASP A 1 112 ? 22.972 -7.857 23.948 1.00 66.81 112 ASP A CA 1
ATOM 838 C C . ASP A 1 112 ? 21.434 -7.809 23.937 1.00 66.81 112 ASP A C 1
ATOM 840 O O . ASP A 1 112 ? 20.749 -8.700 24.445 1.00 66.81 112 ASP A O 1
ATOM 844 N N . GLY A 1 113 ? 20.865 -6.721 23.409 1.00 64.94 113 GLY A N 1
ATOM 845 C CA . GLY A 1 113 ? 19.432 -6.475 23.412 1.00 64.94 113 GLY A CA 1
ATOM 846 C C . GLY A 1 113 ? 18.651 -7.586 22.711 1.00 64.94 113 GLY A C 1
ATOM 847 O O . GLY A 1 113 ? 18.619 -7.668 21.485 1.00 64.94 113 GLY A O 1
ATOM 848 N N . GLY A 1 114 ? 17.974 -8.428 23.493 1.00 68.19 114 GLY A N 1
ATOM 849 C CA . GLY A 1 114 ? 17.147 -9.508 22.963 1.00 68.19 114 GLY A CA 1
ATOM 850 C C . GLY A 1 114 ? 16.010 -9.001 22.068 1.00 68.19 114 GLY A C 1
ATOM 851 O O . GLY A 1 114 ? 15.512 -7.879 22.212 1.00 68.19 114 GLY A O 1
ATOM 852 N N . ARG A 1 115 ? 15.562 -9.852 21.138 1.00 72.81 115 ARG A N 1
ATOM 853 C CA . ARG A 1 115 ? 14.403 -9.575 20.277 1.00 72.81 115 ARG A CA 1
ATOM 854 C C . ARG A 1 115 ? 13.155 -9.306 21.120 1.00 72.81 115 ARG A C 1
ATOM 856 O O . ARG A 1 115 ? 12.793 -10.098 21.990 1.00 72.81 115 ARG A O 1
ATOM 863 N N . LEU A 1 116 ? 12.423 -8.248 20.787 1.00 74.19 116 LEU A N 1
ATOM 864 C CA . LEU A 1 116 ? 11.131 -7.928 21.390 1.00 74.19 116 LEU A CA 1
ATOM 865 C C . LEU A 1 116 ? 10.022 -8.772 20.747 1.00 74.19 116 LEU A C 1
ATOM 867 O O . LEU A 1 116 ? 9.151 -8.235 20.074 1.00 74.19 116 LEU A O 1
ATOM 871 N N . ALA A 1 117 ? 10.031 -10.092 20.959 1.00 71.31 117 ALA A N 1
ATOM 872 C CA . ALA A 1 117 ? 9.127 -11.033 20.280 1.00 71.31 117 ALA A CA 1
ATOM 873 C C . ALA A 1 117 ? 7.632 -10.672 20.412 1.00 71.31 117 ALA A C 1
ATOM 875 O O . ALA A 1 117 ? 6.861 -10.837 19.474 1.00 71.31 117 ALA A O 1
ATOM 876 N N . LYS A 1 118 ? 7.216 -10.084 21.544 1.00 76.06 118 LYS A N 1
ATOM 877 C CA . LYS A 1 118 ? 5.835 -9.602 21.746 1.00 76.06 118 LYS A CA 1
ATOM 878 C C . LYS A 1 118 ? 5.426 -8.489 20.762 1.00 76.06 118 LYS A C 1
ATOM 880 O O . LYS A 1 118 ? 4.237 -8.302 20.517 1.00 76.06 118 LYS A O 1
ATOM 885 N N . ARG A 1 119 ? 6.401 -7.771 20.195 1.00 77.69 119 ARG A N 1
ATOM 886 C CA . ARG A 1 119 ? 6.237 -6.689 19.215 1.00 77.69 119 ARG A CA 1
ATOM 887 C C . ARG A 1 119 ? 6.222 -7.192 17.766 1.00 77.69 119 ARG A C 1
ATOM 889 O O . ARG A 1 119 ? 6.050 -6.374 16.868 1.00 77.69 119 ARG A O 1
ATOM 896 N N . ASP A 1 120 ? 6.415 -8.488 17.520 1.00 80.62 120 ASP A N 1
ATOM 897 C CA . ASP A 1 120 ? 6.451 -9.027 16.162 1.00 80.62 120 ASP A CA 1
ATOM 898 C C . ASP A 1 120 ? 5.136 -8.756 15.424 1.00 80.62 120 ASP A C 1
ATOM 900 O O . ASP A 1 120 ? 4.053 -9.078 15.904 1.00 80.62 120 ASP A O 1
ATOM 904 N N . PHE A 1 121 ? 5.231 -8.182 14.227 1.00 88.12 121 PHE A N 1
ATOM 905 C CA . PHE A 1 121 ? 4.088 -8.026 13.330 1.00 88.12 121 PHE A CA 1
ATOM 906 C C . PHE A 1 121 ? 3.975 -9.279 12.468 1.00 88.12 121 PHE A C 1
ATOM 908 O O . PHE A 1 121 ? 4.358 -9.301 11.296 1.00 88.12 121 PHE A O 1
ATOM 915 N N . ASP A 1 122 ? 3.521 -10.354 13.102 1.00 87.81 122 ASP A N 1
ATOM 916 C CA . ASP A 1 122 ? 3.204 -11.621 12.470 1.00 87.81 122 ASP A CA 1
ATOM 917 C C . ASP A 1 122 ? 1.709 -11.730 12.156 1.00 87.81 122 ASP A C 1
ATOM 919 O O . ASP A 1 122 ? 0.860 -11.087 12.776 1.00 87.81 122 ASP A O 1
ATOM 923 N N . ASN A 1 123 ? 1.411 -12.526 11.131 1.00 89.50 123 ASN A N 1
ATOM 924 C CA . ASN A 1 123 ? 0.070 -12.804 10.644 1.00 89.50 123 ASN A CA 1
ATOM 925 C C . ASN A 1 123 ? -0.818 -11.550 10.486 1.00 89.50 123 ASN A C 1
ATOM 927 O O . ASN A 1 123 ? -1.956 -11.532 10.933 1.00 89.50 123 ASN A O 1
ATOM 931 N N . ILE A 1 124 ? -0.324 -10.473 9.872 1.00 94.44 124 ILE A N 1
ATOM 932 C CA . ILE A 1 124 ? -1.137 -9.273 9.631 1.00 94.44 124 ILE A CA 1
ATOM 933 C C . ILE A 1 124 ? -1.972 -9.468 8.366 1.00 94.44 124 ILE A C 1
ATOM 935 O O . ILE A 1 124 ? -1.459 -9.903 7.337 1.00 94.44 124 ILE A O 1
ATOM 939 N N . ARG A 1 125 ? -3.260 -9.111 8.411 1.00 97.56 125 ARG A N 1
ATOM 940 C CA . ARG A 1 125 ? -4.125 -9.116 7.220 1.00 97.56 125 ARG A CA 1
ATOM 941 C C . ARG A 1 125 ? -4.843 -7.786 7.076 1.00 97.56 125 ARG A C 1
ATOM 943 O O . ARG A 1 125 ? -5.537 -7.371 8.001 1.00 97.56 125 ARG A O 1
ATOM 950 N N . ILE A 1 126 ? -4.701 -7.156 5.916 1.00 98.69 126 ILE A N 1
ATOM 951 C CA . ILE A 1 126 ? -5.492 -5.990 5.515 1.00 98.69 126 ILE A CA 1
ATOM 952 C C . ILE A 1 126 ? -6.275 -6.388 4.273 1.00 98.69 126 ILE A C 1
ATOM 954 O O . ILE A 1 126 ? -5.667 -6.739 3.260 1.00 98.69 126 ILE A O 1
ATOM 958 N N . ALA A 1 127 ? -7.605 -6.394 4.354 1.00 98.69 127 ALA A N 1
ATOM 959 C CA . ALA A 1 127 ? -8.402 -6.927 3.261 1.00 98.69 127 ALA A CA 1
ATOM 960 C C . ALA A 1 127 ? -9.778 -6.293 3.074 1.00 98.69 127 ALA A C 1
ATOM 962 O O . ALA A 1 127 ? -10.468 -5.995 4.045 1.00 98.69 127 ALA A O 1
ATOM 963 N N . GLY A 1 128 ? -10.209 -6.212 1.811 1.00 98.50 128 GLY A N 1
ATOM 964 C CA . GLY A 1 128 ? -11.589 -5.889 1.437 1.00 98.50 128 GLY A CA 1
ATOM 965 C C . GLY A 1 128 ? -11.988 -4.451 1.752 1.00 98.50 128 GLY A C 1
ATOM 966 O O . GLY A 1 128 ? -13.051 -4.240 2.328 1.00 98.50 128 GLY A O 1
ATOM 967 N N . ILE A 1 129 ? -11.130 -3.483 1.432 1.00 98.69 129 ILE A N 1
ATOM 968 C CA . ILE A 1 129 ? -11.319 -2.070 1.793 1.00 98.69 129 ILE A CA 1
ATOM 969 C C . ILE A 1 129 ? -10.907 -1.146 0.643 1.00 98.69 129 ILE A C 1
ATOM 971 O O . ILE A 1 129 ? -10.023 -1.478 -0.148 1.00 98.69 129 ILE A O 1
ATOM 975 N N . SER A 1 130 ? -11.508 0.037 0.591 1.00 98.69 130 SER A N 1
ATOM 976 C CA . SER A 1 130 ? -11.039 1.164 -0.215 1.00 98.69 130 SER A CA 1
ATOM 977 C C . SER A 1 130 ? -10.376 2.208 0.680 1.00 98.69 130 SER A C 1
ATOM 979 O O . SER A 1 130 ? -10.818 2.465 1.797 1.00 98.69 130 SER A O 1
ATOM 981 N N . ILE A 1 131 ? -9.296 2.807 0.194 1.00 98.44 131 ILE A N 1
ATOM 982 C CA . ILE A 1 131 ? -8.507 3.816 0.890 1.00 98.44 131 ILE A CA 1
ATOM 983 C C . ILE A 1 131 ? -8.424 5.076 0.027 1.00 98.44 131 ILE A C 1
ATOM 985 O O . ILE A 1 131 ? -7.914 5.064 -1.097 1.00 98.44 131 ILE A O 1
ATOM 989 N N . ASP A 1 132 ? -8.881 6.179 0.601 1.00 97.12 132 ASP A N 1
ATOM 990 C CA . ASP A 1 132 ? -8.673 7.541 0.141 1.00 97.12 132 ASP A CA 1
ATOM 991 C C . ASP A 1 132 ? -7.609 8.213 1.017 1.00 97.12 132 ASP A C 1
ATOM 993 O O . ASP A 1 132 ? -7.842 8.528 2.187 1.00 97.12 132 ASP A O 1
ATOM 997 N N . CYS A 1 133 ? -6.432 8.459 0.443 1.00 95.19 133 CYS A N 1
ATOM 998 C CA . CYS A 1 133 ? -5.342 9.119 1.163 1.00 95.19 133 CYS A CA 1
ATOM 999 C C . CYS A 1 133 ? -5.540 10.640 1.284 1.00 95.19 133 CYS A C 1
ATOM 1001 O O . CYS A 1 133 ? -4.786 11.286 2.012 1.00 95.19 133 CYS A O 1
ATOM 1003 N N . ASN A 1 134 ? -6.535 11.205 0.587 1.00 94.12 134 ASN A N 1
ATOM 1004 C CA . ASN A 1 134 ? -6.957 12.601 0.659 1.00 94.12 134 ASN A CA 1
ATOM 1005 C C . ASN A 1 134 ? -5.794 13.600 0.536 1.00 94.12 134 ASN A C 1
ATOM 1007 O O . ASN A 1 134 ? -5.735 14.580 1.277 1.00 94.12 134 ASN A O 1
ATOM 1011 N N . TRP A 1 135 ? -4.843 13.345 -0.370 1.00 90.56 135 TRP A N 1
ATOM 1012 C CA . TRP A 1 135 ? -3.622 14.144 -0.487 1.00 90.56 135 TRP A CA 1
ATOM 1013 C C . TRP A 1 135 ? -3.894 15.648 -0.577 1.00 90.56 135 TRP A C 1
ATOM 1015 O O . TRP A 1 135 ? -3.297 16.401 0.188 1.00 90.56 135 TRP A O 1
ATOM 1025 N N . ASP A 1 136 ? -4.818 16.081 -1.438 1.00 88.12 136 ASP A N 1
ATOM 1026 C CA . ASP A 1 136 ? -5.107 17.507 -1.638 1.00 88.12 136 ASP A CA 1
ATOM 1027 C C . ASP A 1 136 ? -5.673 18.168 -0.382 1.00 88.12 136 ASP A C 1
ATOM 1029 O O . ASP A 1 136 ? -5.166 19.202 0.052 1.00 88.12 136 ASP A O 1
ATOM 1033 N N . GLY A 1 137 ? -6.659 17.539 0.266 1.00 91.12 137 GLY A N 1
ATOM 1034 C CA . GLY A 1 137 ? -7.236 18.052 1.510 1.00 91.12 137 GLY A CA 1
ATOM 1035 C C . GLY A 1 137 ? -6.220 18.061 2.655 1.00 91.12 137 GLY A C 1
ATOM 1036 O O . GLY A 1 137 ? -6.125 19.028 3.414 1.00 91.12 137 GLY A O 1
ATOM 1037 N N . MET A 1 138 ? -5.390 17.020 2.745 1.00 90.50 138 MET A N 1
ATOM 1038 C CA . MET A 1 138 ? -4.280 16.961 3.694 1.00 90.50 138 MET A CA 1
ATOM 1039 C C . MET A 1 138 ? -3.268 18.079 3.423 1.00 90.50 138 MET A C 1
ATOM 1041 O O . MET A 1 138 ? -2.803 18.735 4.359 1.00 90.50 138 MET A O 1
ATOM 1045 N N . LYS A 1 139 ? -2.919 18.316 2.154 1.00 86.25 139 LYS A N 1
ATOM 1046 C CA . LYS A 1 139 ? -1.936 19.321 1.746 1.00 86.25 139 LYS A CA 1
ATOM 1047 C C . LYS A 1 139 ? -2.445 20.734 1.987 1.00 86.25 139 LYS A C 1
ATOM 1049 O O . LYS A 1 139 ? -1.679 21.561 2.477 1.00 86.25 139 LYS A O 1
ATOM 1054 N N . GLN A 1 140 ? -3.717 20.989 1.702 1.00 88.94 140 GLN A N 1
ATOM 1055 C CA . GLN A 1 140 ? -4.384 22.256 1.977 1.00 88.94 140 GLN A CA 1
ATOM 1056 C C . GLN A 1 140 ? -4.376 22.574 3.478 1.00 88.94 140 GLN A C 1
ATOM 1058 O O . GLN A 1 140 ? -4.038 23.688 3.866 1.00 88.94 140 GLN A O 1
ATOM 1063 N N . ALA A 1 141 ? -4.686 21.591 4.327 1.00 90.56 141 ALA A N 1
ATOM 1064 C CA . ALA A 1 141 ? -4.780 21.800 5.771 1.00 90.56 141 ALA A CA 1
ATOM 1065 C C . ALA A 1 141 ? -3.418 21.895 6.481 1.00 90.56 141 ALA A C 1
ATOM 1067 O O . ALA A 1 141 ? -3.265 22.643 7.445 1.00 90.56 141 ALA A O 1
ATOM 1068 N N . LEU A 1 142 ? -2.428 21.108 6.050 1.00 86.62 142 LEU A N 1
ATOM 1069 C CA . LEU A 1 142 ? -1.135 20.978 6.739 1.00 86.62 142 LEU A CA 1
ATOM 1070 C C . LEU A 1 142 ? -0.004 21.764 6.059 1.00 86.62 142 LEU A C 1
ATOM 1072 O O . LEU A 1 142 ? 1.083 21.914 6.625 1.00 86.62 142 LEU A O 1
ATOM 1076 N N . GLY A 1 143 ? -0.229 22.246 4.837 1.00 84.69 143 GLY A N 1
ATOM 1077 C CA . GLY A 1 143 ? 0.703 23.091 4.107 1.00 84.69 143 GLY A CA 1
ATOM 1078 C C . GLY A 1 143 ? 2.074 22.432 3.884 1.00 84.69 143 GLY A C 1
ATOM 1079 O O . GLY A 1 143 ? 2.166 21.245 3.545 1.00 84.69 143 GLY A O 1
ATOM 1080 N N . PRO A 1 144 ? 3.186 23.175 4.031 1.00 79.62 144 PRO A N 1
ATOM 1081 C CA . PRO A 1 144 ? 4.541 22.666 3.797 1.00 79.62 144 PRO A CA 1
ATOM 1082 C C . PRO A 1 144 ? 4.977 21.516 4.716 1.00 79.62 144 PRO A C 1
ATOM 1084 O O . PRO A 1 144 ? 5.937 20.818 4.373 1.00 79.62 144 PRO A O 1
ATOM 1087 N N . ILE A 1 145 ? 4.308 21.316 5.859 1.00 79.31 145 ILE A N 1
ATOM 1088 C CA . ILE A 1 145 ? 4.635 20.254 6.825 1.00 79.31 145 ILE A CA 1
ATOM 1089 C C . ILE A 1 145 ? 4.285 18.878 6.257 1.00 79.31 145 ILE A C 1
ATOM 1091 O O . ILE A 1 145 ? 5.022 17.924 6.501 1.00 79.31 145 ILE A O 1
ATOM 1095 N N . LEU A 1 146 ? 3.221 18.774 5.454 1.00 82.69 146 LEU A N 1
ATOM 1096 C CA . LEU A 1 146 ? 2.885 17.530 4.773 1.00 82.69 146 LEU A CA 1
ATOM 1097 C C . LEU A 1 146 ? 3.842 17.275 3.609 1.00 82.69 146 LEU A C 1
ATOM 1099 O O . LEU A 1 146 ? 4.030 18.117 2.722 1.00 82.69 146 LEU A O 1
ATOM 1103 N N . LYS A 1 147 ? 4.417 16.074 3.610 1.00 80.69 147 LYS A N 1
ATOM 1104 C CA . LYS A 1 147 ? 5.443 15.652 2.648 1.00 80.69 147 LYS A CA 1
ATOM 1105 C C . LYS A 1 147 ? 4.977 14.537 1.745 1.00 80.69 147 LYS A C 1
ATOM 1107 O O . LYS A 1 147 ? 5.363 14.521 0.582 1.00 80.69 147 LYS A O 1
ATOM 1112 N N . LYS A 1 148 ? 4.139 13.654 2.280 1.00 86.19 148 LYS A N 1
ATOM 1113 C CA . LYS A 1 148 ? 3.486 12.573 1.556 1.00 86.19 148 LYS A CA 1
ATOM 1114 C C . LYS A 1 148 ? 2.185 12.175 2.239 1.00 86.19 148 LYS A C 1
ATOM 1116 O O . LYS A 1 148 ? 2.037 12.461 3.421 1.00 86.19 148 LYS A O 1
ATOM 1121 N N . ALA A 1 149 ? 1.296 11.516 1.511 1.00 89.31 149 ALA A N 1
ATOM 1122 C CA . ALA A 1 149 ? 0.190 10.741 2.060 1.00 89.31 149 ALA A CA 1
ATOM 1123 C C . ALA A 1 149 ? 0.120 9.397 1.327 1.00 89.31 149 ALA A C 1
ATOM 1125 O O . ALA A 1 149 ? 0.193 9.377 0.099 1.00 89.31 149 ALA A O 1
ATOM 1126 N N . SER A 1 150 ? 0.004 8.296 2.066 1.00 91.31 150 SER A N 1
ATOM 1127 C CA . SER A 1 150 ? 0.004 6.920 1.543 1.00 91.31 150 SER A CA 1
ATOM 1128 C C . SER A 1 150 ? -1.131 6.073 2.122 1.00 91.31 150 SER A C 1
ATOM 1130 O O . SER A 1 150 ? -1.770 6.447 3.105 1.00 91.31 150 SER A O 1
ATOM 1132 N N . GLY A 1 151 ? -1.390 4.915 1.512 1.00 95.81 151 GLY A N 1
ATOM 1133 C CA . GLY A 1 151 ? -2.441 4.008 1.959 1.00 95.81 151 GLY A CA 1
ATOM 1134 C C . GLY A 1 151 ? -1.973 3.119 3.102 1.00 95.81 151 GLY A C 1
ATOM 1135 O O . GLY A 1 151 ? -2.308 3.356 4.261 1.00 95.81 151 GLY A O 1
ATOM 1136 N N . ILE A 1 152 ? -1.187 2.099 2.766 1.00 96.25 152 ILE A N 1
ATOM 1137 C CA . ILE A 1 152 ? -0.716 1.064 3.687 1.00 96.25 152 ILE A CA 1
ATOM 1138 C C . ILE A 1 152 ? 0.802 1.145 3.809 1.00 96.25 152 ILE A C 1
ATOM 1140 O O . ILE A 1 152 ? 1.501 1.069 2.802 1.00 96.25 152 ILE A O 1
ATOM 1144 N N . ASP A 1 153 ? 1.309 1.243 5.037 1.00 92.38 153 ASP A N 1
ATOM 1145 C CA . ASP A 1 153 ? 2.746 1.276 5.317 1.00 92.38 153 ASP A CA 1
ATOM 1146 C C . ASP A 1 153 ? 3.113 0.385 6.514 1.00 92.38 153 ASP A C 1
ATOM 1148 O O . ASP A 1 153 ? 3.042 0.798 7.679 1.00 92.38 153 ASP A O 1
ATOM 1152 N N . LEU A 1 154 ? 3.490 -0.861 6.229 1.00 91.56 154 LEU A N 1
ATOM 1153 C CA . LEU A 1 154 ? 3.747 -1.890 7.235 1.00 91.56 154 LEU A CA 1
ATOM 1154 C C . LEU A 1 154 ? 5.213 -2.297 7.288 1.00 91.56 154 LEU A C 1
ATOM 1156 O O . LEU A 1 154 ? 5.828 -2.559 6.259 1.00 91.56 154 LEU A O 1
ATOM 1160 N N . MET A 1 155 ? 5.716 -2.484 8.505 1.00 88.62 155 MET A N 1
ATOM 1161 C CA . MET A 1 155 ? 6.834 -3.378 8.774 1.00 88.62 155 MET A CA 1
ATOM 1162 C C . MET A 1 155 ? 6.312 -4.685 9.369 1.00 88.62 155 MET A C 1
ATOM 1164 O O . MET A 1 155 ? 5.707 -4.661 10.438 1.00 88.62 155 MET A O 1
ATOM 1168 N N . ALA A 1 156 ? 6.524 -5.818 8.703 1.00 89.19 156 ALA A N 1
ATOM 1169 C CA . ALA A 1 156 ? 5.929 -7.085 9.117 1.00 89.19 156 ALA A CA 1
ATOM 1170 C C . ALA A 1 156 ? 6.833 -8.293 8.864 1.00 89.19 156 ALA A C 1
ATOM 1172 O O . ALA A 1 156 ? 7.573 -8.357 7.884 1.00 89.19 156 ALA A O 1
ATOM 1173 N N . LYS A 1 157 ? 6.717 -9.282 9.754 1.00 88.00 157 LYS A N 1
ATOM 1174 C CA . LYS A 1 157 ? 7.266 -10.627 9.571 1.00 88.00 157 LYS A CA 1
ATOM 1175 C C . LYS A 1 157 ? 6.371 -11.420 8.627 1.00 88.00 157 LYS A C 1
ATOM 1177 O O . LYS A 1 157 ? 6.855 -12.134 7.758 1.00 88.00 157 LYS A O 1
ATOM 1182 N N . GLN A 1 158 ? 5.057 -11.304 8.790 1.00 91.62 158 GLN A N 1
ATOM 1183 C CA . GLN A 1 158 ? 4.086 -11.968 7.930 1.00 91.62 158 GLN A CA 1
ATOM 1184 C C . GLN A 1 158 ? 2.921 -11.026 7.657 1.00 91.62 158 GLN A C 1
ATOM 1186 O O . GLN A 1 158 ? 2.295 -10.538 8.599 1.00 91.62 158 GLN A O 1
ATOM 1191 N N . ALA A 1 159 ? 2.637 -10.769 6.383 1.00 95.69 159 ALA A N 1
ATOM 1192 C CA . ALA A 1 159 ? 1.558 -9.877 5.986 1.00 95.69 159 ALA A CA 1
ATOM 1193 C C . ALA A 1 159 ? 0.873 -10.338 4.699 1.00 95.69 159 ALA A C 1
ATOM 1195 O O . ALA A 1 159 ? 1.534 -10.697 3.726 1.00 95.69 159 ALA A O 1
ATOM 1196 N N . LEU A 1 160 ? -0.456 -10.252 4.701 1.00 97.94 160 LEU A N 1
ATOM 1197 C CA . LEU A 1 160 ? -1.312 -10.385 3.531 1.00 97.94 160 LEU A CA 1
ATOM 1198 C C . LEU A 1 160 ? -2.092 -9.083 3.327 1.00 97.94 160 LEU A C 1
ATOM 1200 O O . LEU A 1 160 ? -2.902 -8.696 4.173 1.00 97.94 160 LEU A O 1
ATOM 1204 N N . VAL A 1 161 ? -1.876 -8.433 2.189 1.00 98.75 161 VAL A N 1
ATOM 1205 C CA . VAL A 1 161 ? -2.693 -7.310 1.721 1.00 98.75 161 VAL A CA 1
ATOM 1206 C C . VAL A 1 161 ? -3.478 -7.793 0.511 1.00 98.75 161 VAL A C 1
ATOM 1208 O O . VAL A 1 161 ? -2.888 -8.182 -0.494 1.00 98.75 161 VAL A O 1
ATOM 1211 N N . GLU A 1 162 ? -4.806 -7.833 0.602 1.00 98.69 162 GLU A N 1
ATOM 1212 C CA . GLU A 1 162 ? -5.612 -8.372 -0.496 1.00 98.69 162 GLU A CA 1
ATOM 1213 C C . GLU A 1 162 ? -6.941 -7.663 -0.718 1.00 98.69 162 GLU A C 1
ATOM 1215 O O . GLU A 1 162 ? -7.636 -7.319 0.235 1.00 98.69 162 GLU A O 1
ATOM 1220 N N . ARG A 1 163 ? -7.351 -7.505 -1.982 1.00 98.69 163 ARG A N 1
ATOM 1221 C CA . ARG A 1 163 ? -8.613 -6.819 -2.316 1.00 98.69 163 ARG A CA 1
ATOM 1222 C C . ARG A 1 163 ? -8.678 -5.441 -1.649 1.00 98.69 163 ARG A C 1
ATOM 1224 O O . ARG A 1 163 ? -9.640 -5.123 -0.948 1.00 98.69 163 ARG A O 1
ATOM 1231 N N . VAL A 1 164 ? -7.612 -4.662 -1.820 1.00 98.81 164 VAL A N 1
ATOM 1232 C CA . VAL A 1 164 ? -7.507 -3.283 -1.335 1.00 98.81 164 VAL A CA 1
ATOM 1233 C C . VAL A 1 164 ? -7.421 -2.341 -2.523 1.00 98.81 164 VAL A C 1
ATOM 1235 O O . VAL A 1 164 ? -6.589 -2.545 -3.402 1.00 98.81 164 VAL A O 1
ATOM 1238 N N . GLN A 1 165 ? -8.233 -1.291 -2.527 1.00 98.62 165 GLN A N 1
ATOM 1239 C CA . GLN A 1 165 ? -8.088 -0.178 -3.463 1.00 98.62 165 GLN A CA 1
ATOM 1240 C C . GLN A 1 165 ? -7.442 1.011 -2.749 1.00 98.62 165 GLN A C 1
ATOM 1242 O O . GLN A 1 165 ? -7.902 1.391 -1.677 1.00 98.62 165 GLN A O 1
ATOM 1247 N N . VAL A 1 166 ? -6.405 1.618 -3.325 1.00 98.12 166 VAL A N 1
ATOM 1248 C CA . VAL A 1 166 ? -5.750 2.821 -2.787 1.00 98.12 166 VAL A CA 1
ATOM 1249 C C . VAL A 1 166 ? -5.762 3.933 -3.828 1.00 98.12 166 VAL A C 1
ATOM 1251 O O . VAL A 1 166 ? -5.332 3.732 -4.963 1.00 98.12 166 VAL A O 1
ATOM 1254 N N . SER A 1 167 ? -6.225 5.116 -3.424 1.00 95.69 167 SER A N 1
ATOM 1255 C CA . SER A 1 167 ? -6.362 6.282 -4.299 1.00 95.69 167 SER A CA 1
ATOM 1256 C C . SER A 1 167 ? -5.978 7.599 -3.620 1.00 95.69 167 SER A C 1
ATOM 1258 O O . SER A 1 167 ? -5.827 7.660 -2.393 1.00 95.69 167 SER A O 1
ATOM 1260 N N . ARG A 1 168 ? -5.821 8.658 -4.431 1.00 92.06 168 ARG A N 1
ATOM 1261 C CA . ARG A 1 168 ? -5.614 10.054 -3.995 1.00 92.06 168 ARG A CA 1
ATOM 1262 C C . ARG A 1 168 ? -4.439 10.239 -3.030 1.00 92.06 168 ARG A C 1
ATOM 1264 O O . ARG A 1 168 ? -4.496 11.028 -2.088 1.00 92.06 168 ARG A O 1
ATOM 1271 N N . PHE A 1 169 ? -3.368 9.489 -3.263 1.00 91.56 169 PHE A N 1
ATOM 1272 C CA . PHE A 1 169 ? -2.077 9.623 -2.585 1.00 91.56 169 PHE A CA 1
ATOM 1273 C C . PHE A 1 169 ? -1.173 10.600 -3.339 1.00 91.56 169 PHE A C 1
ATOM 1275 O O . PHE A 1 169 ? -1.380 10.868 -4.523 1.00 91.56 169 PHE A O 1
ATOM 1282 N N . GLY A 1 170 ? -0.143 11.108 -2.666 1.00 87.62 170 GLY A N 1
ATOM 1283 C CA . GLY A 1 170 ? 0.758 12.091 -3.257 1.00 87.62 170 GLY A CA 1
ATOM 1284 C C . GLY A 1 170 ? 1.979 12.378 -2.395 1.00 87.62 170 GLY A C 1
ATOM 1285 O O . GLY A 1 170 ? 2.079 11.922 -1.252 1.00 87.62 170 GLY A O 1
ATOM 1286 N N . ALA A 1 171 ? 2.918 13.131 -2.963 1.00 82.38 171 ALA A N 1
ATOM 1287 C CA . ALA A 1 171 ? 4.088 13.654 -2.271 1.00 82.38 171 ALA A CA 1
ATOM 1288 C C . ALA A 1 171 ? 4.561 14.978 -2.878 1.00 82.38 171 ALA A C 1
ATOM 1290 O O . ALA A 1 171 ? 4.328 15.256 -4.052 1.00 82.38 171 ALA A O 1
ATOM 1291 N N . VAL A 1 172 ? 5.269 15.783 -2.080 1.00 74.44 172 VAL A N 1
ATOM 1292 C CA . VAL A 1 172 ? 5.818 17.080 -2.524 1.00 74.44 172 VAL A CA 1
ATOM 1293 C C . VAL A 1 172 ? 7.059 16.965 -3.417 1.00 74.44 172 VAL A C 1
ATOM 1295 O O . VAL A 1 172 ? 7.425 17.955 -4.034 1.00 74.44 172 VAL A O 1
ATOM 1298 N N . GLY A 1 173 ? 7.703 15.793 -3.476 1.00 67.12 173 GLY A N 1
ATOM 1299 C CA . GLY A 1 173 ? 8.923 15.562 -4.258 1.00 67.12 173 GLY A CA 1
ATOM 1300 C C . GLY A 1 173 ? 10.218 16.163 -3.694 1.00 67.12 173 GLY A C 1
ATOM 1301 O O . GLY A 1 173 ? 10.226 16.882 -2.687 1.00 67.12 173 GLY A O 1
ATOM 1302 N N . GLY A 1 174 ? 11.342 15.785 -4.312 1.00 61.50 174 GLY A N 1
ATOM 1303 C CA . GLY A 1 174 ? 12.701 16.203 -3.937 1.00 61.50 174 GLY A CA 1
ATOM 1304 C C . GLY A 1 174 ? 13.391 15.312 -2.900 1.00 61.50 174 GLY A C 1
ATOM 1305 O O . GLY A 1 174 ? 12.783 14.419 -2.311 1.00 61.50 174 GLY A O 1
ATOM 1306 N N . ARG A 1 175 ? 14.682 15.562 -2.642 1.00 53.03 175 ARG A N 1
ATOM 1307 C CA . ARG A 1 175 ? 15.415 14.911 -1.535 1.00 53.03 175 ARG A CA 1
ATOM 1308 C C . ARG A 1 175 ? 14.975 15.530 -0.201 1.00 53.03 175 ARG A C 1
ATOM 1310 O O . ARG A 1 175 ? 14.827 16.753 -0.146 1.00 53.03 175 ARG A O 1
ATOM 1317 N N . PRO A 1 176 ? 14.786 14.759 0.892 1.00 59.72 176 PRO A N 1
ATOM 1318 C CA . PRO A 1 176 ? 15.291 13.397 1.168 1.00 59.72 176 PRO A CA 1
ATOM 1319 C C . PRO A 1 176 ? 14.220 12.283 1.067 1.00 59.72 176 PRO A C 1
ATOM 1321 O O . PRO A 1 176 ? 13.040 12.575 0.897 1.00 59.72 176 PRO A O 1
ATOM 1324 N N . SER A 1 177 ? 14.613 11.012 1.244 1.00 55.97 177 SER A N 1
ATOM 1325 C CA . SER A 1 177 ? 13.782 9.794 1.058 1.00 55.97 177 SER A CA 1
ATOM 1326 C C . SER A 1 177 ? 12.441 9.745 1.818 1.00 55.97 177 SER A C 1
ATOM 1328 O O . SER A 1 177 ? 11.522 9.025 1.441 1.00 55.97 177 SER A O 1
ATOM 1330 N N . TRP A 1 178 ? 12.232 10.554 2.861 1.00 63.50 178 TRP A N 1
ATOM 1331 C CA . TRP A 1 178 ? 10.919 10.672 3.527 1.00 63.50 178 TRP A CA 1
ATOM 1332 C C . TRP A 1 178 ? 9.856 11.385 2.678 1.00 63.50 178 TRP A C 1
ATOM 1334 O O . TRP A 1 178 ? 8.692 11.430 3.081 1.00 63.50 178 TRP A O 1
ATOM 1344 N N . ARG A 1 179 ? 10.236 11.913 1.509 1.00 73.38 179 ARG A N 1
ATOM 1345 C CA . ARG A 1 179 ? 9.334 12.472 0.495 1.00 73.38 179 ARG A CA 1
ATOM 1346 C C . ARG A 1 179 ? 8.891 11.440 -0.551 1.00 73.38 179 ARG A C 1
ATOM 1348 O O . ARG A 1 179 ? 8.094 11.777 -1.415 1.00 73.38 179 ARG A O 1
ATOM 1355 N N . GLU A 1 180 ? 9.362 10.198 -0.462 1.00 80.44 180 GLU A N 1
ATOM 1356 C CA . GLU A 1 180 ? 8.911 9.091 -1.309 1.00 80.44 180 GLU A CA 1
ATOM 1357 C C . GLU A 1 180 ? 7.545 8.578 -0.851 1.00 80.44 180 GLU A C 1
ATOM 1359 O O . GLU A 1 180 ? 7.318 8.349 0.348 1.00 80.44 180 GLU A O 1
ATOM 1364 N N . VAL A 1 181 ? 6.643 8.347 -1.801 1.00 85.62 181 VAL A N 1
ATOM 1365 C CA . VAL A 1 181 ? 5.302 7.827 -1.526 1.00 85.62 181 VAL A CA 1
ATOM 1366 C C . VAL A 1 181 ? 5.128 6.420 -2.076 1.00 85.62 181 VAL A C 1
ATOM 1368 O O . VAL A 1 181 ? 5.513 6.099 -3.197 1.00 85.62 181 VAL A O 1
ATOM 1371 N N . PHE A 1 182 ? 4.520 5.584 -1.241 1.00 88.88 182 PHE A N 1
ATOM 1372 C CA . PHE A 1 182 ? 4.230 4.193 -1.537 1.00 88.88 182 PHE A CA 1
ATOM 1373 C C . PHE A 1 182 ? 2.777 3.929 -1.132 1.00 88.88 182 PHE A C 1
ATOM 1375 O O . PHE A 1 182 ? 2.506 3.836 0.066 1.00 88.88 182 PHE A O 1
ATOM 1382 N N . PRO A 1 183 ? 1.818 3.887 -2.071 1.00 93.25 183 PRO A N 1
ATOM 1383 C CA . PRO A 1 183 ? 0.407 3.646 -1.770 1.00 93.25 183 PRO A CA 1
ATOM 1384 C C . PRO A 1 183 ? 0.203 2.354 -0.990 1.00 93.25 183 PRO A C 1
ATOM 1386 O O . PRO A 1 183 ? -0.547 2.347 -0.015 1.00 93.25 183 PRO A O 1
ATOM 1389 N N . ILE A 1 184 ? 0.924 1.299 -1.373 1.00 96.00 184 ILE A N 1
ATOM 1390 C CA . ILE A 1 184 ? 1.064 0.078 -0.589 1.00 96.00 184 ILE A CA 1
ATOM 1391 C C . ILE A 1 184 ? 2.552 -0.217 -0.420 1.00 96.00 184 ILE A C 1
ATOM 1393 O O . ILE A 1 184 ? 3.270 -0.459 -1.392 1.00 96.00 184 ILE A O 1
ATOM 1397 N N . ARG A 1 185 ? 3.009 -0.234 0.831 1.00 92.88 185 ARG A N 1
ATOM 1398 C CA . ARG A 1 185 ? 4.348 -0.670 1.208 1.00 92.88 185 ARG A CA 1
ATOM 1399 C C . ARG A 1 185 ? 4.297 -1.698 2.320 1.00 92.88 185 ARG A C 1
ATOM 1401 O O . ARG A 1 185 ? 3.710 -1.459 3.375 1.00 92.88 185 ARG A O 1
ATOM 1408 N N . VAL A 1 186 ? 4.986 -2.811 2.099 1.00 91.69 186 VAL A N 1
ATOM 1409 C CA . VAL A 1 186 ? 5.259 -3.799 3.142 1.00 91.69 186 VAL A CA 1
ATOM 1410 C C . VAL A 1 186 ? 6.749 -4.093 3.155 1.00 91.69 186 VAL A C 1
ATOM 1412 O O . VAL A 1 186 ? 7.307 -4.582 2.177 1.00 91.69 186 VAL A O 1
ATOM 1415 N N . ILE A 1 187 ? 7.397 -3.783 4.269 1.00 86.69 187 ILE A N 1
ATOM 1416 C CA . ILE A 1 187 ? 8.821 -4.028 4.473 1.00 86.69 187 ILE A CA 1
ATOM 1417 C C . ILE A 1 187 ? 9.023 -5.049 5.583 1.00 86.69 187 ILE A C 1
ATOM 1419 O O . ILE A 1 187 ? 8.206 -5.153 6.495 1.00 86.69 187 ILE A O 1
ATOM 1423 N N . SER A 1 188 ? 10.124 -5.784 5.554 1.00 81.75 188 SER A N 1
ATOM 1424 C CA . SER A 1 188 ? 10.494 -6.684 6.654 1.00 81.75 188 SER A CA 1
ATOM 1425 C C . SER A 1 188 ? 11.733 -6.230 7.423 1.00 81.75 188 SER A C 1
ATOM 1427 O O . SER A 1 188 ? 12.133 -6.892 8.371 1.00 81.75 188 SER A O 1
ATOM 1429 N N . GLY A 1 189 ? 12.303 -5.071 7.093 1.00 75.50 189 GLY A N 1
ATOM 1430 C CA . GLY A 1 189 ? 13.368 -4.412 7.854 1.00 75.50 189 GLY A CA 1
ATOM 1431 C C . GLY A 1 189 ? 13.323 -2.899 7.659 1.00 75.50 189 GLY A C 1
ATOM 1432 O O . GLY A 1 189 ? 12.732 -2.423 6.691 1.00 75.50 189 GLY A O 1
ATOM 1433 N N . MET A 1 190 ? 13.891 -2.124 8.588 1.00 67.12 190 MET A N 1
ATOM 1434 C CA . MET A 1 190 ? 13.925 -0.662 8.447 1.00 67.12 190 MET A CA 1
ATOM 1435 C C . MET A 1 190 ? 14.875 -0.291 7.300 1.00 67.12 190 MET A C 1
ATOM 1437 O O . MET A 1 190 ? 16.016 -0.741 7.291 1.00 67.12 190 MET A O 1
ATOM 1441 N N . GLY A 1 191 ? 14.420 0.544 6.361 1.00 55.72 191 GLY A N 1
ATOM 1442 C CA . GLY A 1 191 ? 15.228 1.049 5.242 1.00 55.72 191 GLY A CA 1
ATOM 1443 C C . GLY A 1 191 ? 16.374 1.987 5.655 1.00 55.72 191 GLY A C 1
ATOM 1444 O O . GLY A 1 191 ? 16.726 2.086 6.834 1.00 55.72 191 GLY A O 1
ATOM 1445 N N . ASP A 1 192 ? 16.974 2.649 4.665 1.00 43.69 192 ASP A N 1
ATOM 1446 C CA . ASP A 1 192 ? 18.220 3.424 4.755 1.00 43.69 192 ASP A CA 1
ATOM 1447 C C . ASP A 1 192 ? 18.345 4.320 6.000 1.00 43.69 192 ASP A C 1
ATOM 1449 O O . ASP A 1 192 ? 17.450 5.089 6.352 1.00 43.69 192 ASP A O 1
ATOM 1453 N N . GLY A 1 193 ? 19.492 4.210 6.678 1.00 41.75 193 GLY A N 1
ATOM 1454 C CA . GLY A 1 193 ? 19.853 5.007 7.858 1.00 41.75 193 GLY A CA 1
ATOM 1455 C C . GLY A 1 193 ? 19.450 4.421 9.217 1.00 41.75 193 GLY A C 1
ATOM 1456 O O . GLY A 1 193 ? 19.951 4.881 10.238 1.00 41.75 193 GLY A O 1
ATOM 1457 N N . ALA A 1 194 ? 18.606 3.386 9.271 1.00 50.88 194 ALA A N 1
ATOM 1458 C CA . ALA A 1 194 ? 18.321 2.677 10.523 1.00 50.88 194 ALA A CA 1
ATOM 1459 C C . ALA A 1 194 ? 19.339 1.548 10.773 1.00 50.88 194 ALA A C 1
ATOM 1461 O O . ALA A 1 194 ? 19.583 0.738 9.883 1.00 50.88 194 ALA A O 1
ATOM 1462 N N . SER A 1 195 ? 19.910 1.461 11.974 1.00 51.69 195 SER A N 1
ATOM 1463 C CA . SER A 1 195 ? 20.837 0.395 12.403 1.00 51.69 195 SER A CA 1
ATOM 1464 C C . SER A 1 195 ? 20.127 -0.842 12.980 1.00 51.69 195 SER A C 1
ATOM 1466 O O . SER A 1 195 ? 20.729 -1.625 13.708 1.00 51.69 195 SER A O 1
ATOM 1468 N N . LEU A 1 196 ? 18.834 -1.020 12.693 1.00 54.56 196 LEU A N 1
ATOM 1469 C CA . LEU A 1 196 ? 18.028 -2.100 13.263 1.00 54.56 196 LEU A CA 1
ATOM 1470 C C . LEU A 1 196 ? 17.963 -3.293 12.296 1.00 54.56 196 LEU A C 1
ATOM 1472 O O . LEU A 1 196 ? 17.532 -3.092 11.156 1.00 54.56 196 LEU A O 1
ATOM 1476 N N . PRO A 1 197 ? 18.332 -4.515 12.726 1.00 59.12 197 PRO A N 1
ATOM 1477 C CA . PRO A 1 197 ? 18.203 -5.694 11.880 1.00 59.12 197 PRO A CA 1
ATOM 1478 C C . PRO A 1 197 ? 16.726 -5.971 11.565 1.00 59.12 197 PRO A C 1
ATOM 1480 O O . PRO A 1 197 ? 15.858 -5.851 12.435 1.00 59.12 197 PRO A O 1
ATOM 1483 N N . GLY A 1 198 ? 16.429 -6.305 10.306 1.00 68.62 198 GLY A N 1
ATOM 1484 C CA . GLY A 1 198 ? 15.098 -6.734 9.880 1.00 68.62 198 GLY A CA 1
ATOM 1485 C C . GLY A 1 198 ? 14.737 -8.144 10.360 1.00 68.62 198 GLY A C 1
ATOM 1486 O O . GLY A 1 198 ? 15.516 -8.835 11.015 1.00 68.62 198 GLY A O 1
ATOM 1487 N N . TYR A 1 199 ? 13.534 -8.601 10.018 1.00 76.81 199 TYR A N 1
ATOM 1488 C CA . TYR A 1 199 ? 13.114 -9.982 10.219 1.00 76.81 199 TYR A CA 1
ATOM 1489 C C . TYR A 1 199 ? 13.903 -10.917 9.300 1.00 76.81 199 TYR A C 1
ATOM 1491 O O . TYR A 1 199 ? 13.729 -10.876 8.084 1.00 76.81 199 TYR A O 1
ATOM 1499 N N . ARG A 1 200 ? 14.709 -11.800 9.902 1.00 73.88 200 ARG A N 1
ATOM 1500 C CA . ARG A 1 200 ? 15.470 -12.851 9.204 1.00 73.88 200 ARG A CA 1
ATOM 1501 C C . ARG A 1 200 ? 14.595 -13.707 8.282 1.00 73.88 200 ARG A C 1
ATOM 1503 O O . ARG A 1 200 ? 14.996 -13.996 7.165 1.00 73.88 200 ARG A O 1
ATOM 1510 N N . ASP A 1 201 ? 13.396 -14.063 8.740 1.00 78.75 201 ASP A N 1
ATOM 1511 C CA . ASP A 1 201 ? 12.406 -14.782 7.941 1.00 78.75 201 ASP A CA 1
ATOM 1512 C C . ASP A 1 201 ? 11.135 -13.951 7.818 1.00 78.75 201 ASP A C 1
ATOM 1514 O O . ASP A 1 201 ? 10.588 -13.500 8.831 1.00 78.75 201 ASP A O 1
ATOM 1518 N N . SER A 1 202 ? 10.642 -13.767 6.593 1.00 84.44 202 SER A N 1
ATOM 1519 C CA . SER A 1 202 ? 9.361 -13.093 6.374 1.00 84.44 202 SER A CA 1
ATOM 1520 C C . SER A 1 202 ? 8.585 -13.603 5.163 1.00 84.44 202 SER A C 1
ATOM 1522 O O . SER A 1 202 ? 9.155 -14.090 4.189 1.00 84.44 202 SER A O 1
ATOM 1524 N N . ILE A 1 203 ? 7.256 -13.517 5.250 1.00 90.25 203 ILE A N 1
ATOM 1525 C CA . ILE A 1 203 ? 6.320 -13.934 4.200 1.00 90.25 203 ILE A CA 1
ATOM 1526 C C . ILE A 1 203 ? 5.373 -12.774 3.915 1.00 90.25 203 ILE A C 1
ATOM 1528 O O . ILE A 1 203 ? 4.555 -12.404 4.755 1.00 90.25 203 ILE A O 1
ATOM 1532 N N . ILE A 1 204 ? 5.485 -12.201 2.726 1.00 93.50 204 ILE A N 1
ATOM 1533 C CA . ILE A 1 204 ? 4.703 -11.046 2.298 1.00 93.50 204 ILE A CA 1
ATOM 1534 C C . ILE A 1 204 ? 3.917 -11.436 1.053 1.00 93.50 204 ILE A C 1
ATOM 1536 O O . ILE A 1 204 ? 4.483 -11.945 0.086 1.00 93.50 204 ILE A O 1
ATOM 1540 N N . GLU A 1 205 ? 2.616 -11.174 1.063 1.00 97.12 205 GLU A N 1
ATOM 1541 C CA . GLU A 1 205 ? 1.753 -11.363 -0.097 1.00 97.12 205 GLU A CA 1
ATOM 1542 C C . GLU A 1 205 ? 0.867 -10.138 -0.314 1.00 97.12 205 GLU A C 1
ATOM 1544 O O . GLU A 1 205 ? 0.197 -9.666 0.607 1.00 97.12 205 GLU A O 1
ATOM 1549 N N . ILE A 1 206 ? 0.879 -9.617 -1.539 1.00 98.56 206 ILE A N 1
ATOM 1550 C CA . ILE A 1 206 ? 0.049 -8.494 -1.972 1.00 98.56 206 ILE A CA 1
ATOM 1551 C C . ILE A 1 206 ? -0.673 -8.917 -3.247 1.00 98.56 206 ILE A C 1
ATOM 1553 O O . ILE A 1 206 ? -0.028 -9.143 -4.275 1.00 98.56 206 ILE A O 1
ATOM 1557 N N . ARG A 1 207 ? -2.002 -9.045 -3.184 1.00 98.69 207 ARG A N 1
ATOM 1558 C CA . ARG A 1 207 ? -2.781 -9.577 -4.310 1.00 98.69 207 ARG A CA 1
ATOM 1559 C C . ARG A 1 207 ? -4.142 -8.945 -4.520 1.00 98.69 207 ARG A C 1
ATOM 1561 O O . ARG A 1 207 ? -4.788 -8.525 -3.563 1.00 98.69 207 ARG A O 1
ATOM 1568 N N . HIS A 1 208 ? -4.627 -8.941 -5.759 1.00 98.69 208 HIS A N 1
ATOM 1569 C CA . HIS A 1 208 ? -5.952 -8.403 -6.100 1.00 98.69 208 HIS A CA 1
ATOM 1570 C C . HIS A 1 208 ? -6.165 -6.966 -5.600 1.00 98.69 208 HIS A C 1
ATOM 1572 O O . HIS A 1 208 ? -7.278 -6.595 -5.230 1.00 98.69 208 HIS A O 1
ATOM 1578 N N . CYS A 1 209 ? -5.094 -6.179 -5.493 1.00 98.81 209 CYS A N 1
ATOM 1579 C CA . CYS A 1 209 ? -5.160 -4.783 -5.086 1.00 98.81 209 CYS A CA 1
ATOM 1580 C C . CYS A 1 209 ? -5.234 -3.874 -6.311 1.00 98.81 209 CYS A C 1
ATOM 1582 O O . CYS A 1 209 ? -4.724 -4.215 -7.377 1.00 98.81 209 CYS A O 1
ATOM 1584 N N . VAL A 1 210 ? -5.838 -2.704 -6.131 1.00 98.31 210 VAL A N 1
ATOM 1585 C CA . VAL A 1 210 ? -5.924 -1.650 -7.142 1.00 98.31 210 VAL A CA 1
ATOM 1586 C C . VAL A 1 210 ? -5.229 -0.407 -6.597 1.00 98.31 210 VAL A C 1
ATOM 1588 O O . VAL A 1 210 ? -5.565 0.065 -5.513 1.00 98.31 210 VAL A O 1
ATOM 1591 N N . VAL A 1 211 ? -4.258 0.136 -7.324 1.00 97.06 211 VAL A N 1
ATOM 1592 C CA . VAL A 1 211 ? -3.570 1.384 -6.968 1.00 97.06 211 VAL A CA 1
ATOM 1593 C C . VAL A 1 211 ? -3.735 2.380 -8.101 1.00 97.06 211 VAL A C 1
ATOM 1595 O O . VAL A 1 211 ? -3.328 2.113 -9.229 1.00 97.06 211 VAL A O 1
ATOM 1598 N N . GLU A 1 212 ? -4.326 3.535 -7.807 1.00 92.56 212 GLU A N 1
ATOM 1599 C CA . GLU A 1 212 ? -4.723 4.480 -8.847 1.00 92.56 212 GLU A CA 1
ATOM 1600 C C . GLU A 1 212 ? -4.756 5.941 -8.399 1.00 92.56 212 GLU A C 1
ATOM 1602 O O . GLU A 1 212 ? -4.706 6.250 -7.213 1.00 92.56 212 GLU A O 1
ATOM 1607 N N . ASN A 1 213 ? -4.942 6.847 -9.360 1.00 78.06 213 ASN A N 1
ATOM 1608 C CA . ASN A 1 213 ? -5.214 8.264 -9.105 1.00 78.06 213 ASN A CA 1
ATOM 1609 C C . ASN A 1 213 ? -4.130 8.918 -8.241 1.00 78.06 213 ASN A C 1
ATOM 1611 O O . ASN A 1 213 ? -4.41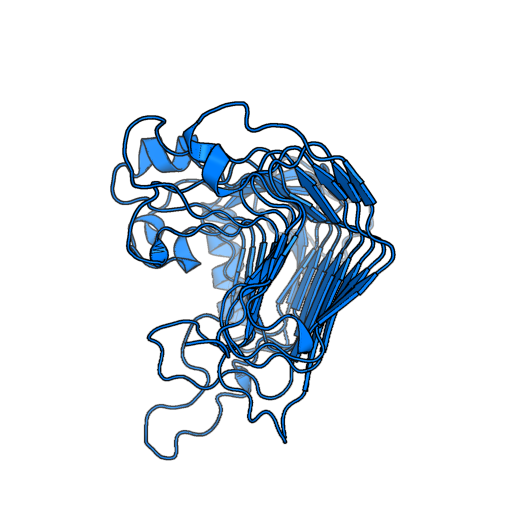7 9.552 -7.222 1.00 78.06 213 ASN A O 1
ATOM 1615 N N . PHE A 1 214 ? -2.875 8.740 -8.660 1.00 74.56 214 PHE A N 1
ATOM 1616 C CA . PHE A 1 214 ? -1.748 9.466 -8.094 1.00 74.56 214 PHE A CA 1
ATOM 1617 C C . PHE A 1 214 ? -1.925 10.964 -8.321 1.00 74.56 214 PHE A C 1
ATOM 1619 O O . PHE A 1 214 ? -2.019 11.421 -9.465 1.00 74.56 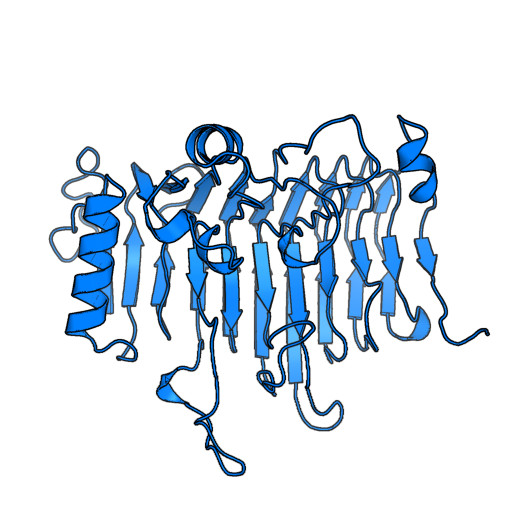214 PHE A O 1
ATOM 1626 N N . VAL A 1 215 ? -1.916 11.733 -7.236 1.00 62.56 215 VAL A N 1
ATOM 1627 C CA . VAL A 1 215 ? -1.909 13.187 -7.325 1.00 62.56 215 VAL A CA 1
ATOM 1628 C C . VAL A 1 215 ? -0.470 13.653 -7.485 1.00 62.56 215 VAL A C 1
ATOM 1630 O O . VAL A 1 215 ? 0.382 13.464 -6.611 1.00 62.56 215 VAL A O 1
ATOM 1633 N N . ARG A 1 216 ? -0.193 14.233 -8.653 1.00 62.78 216 ARG A N 1
ATOM 1634 C CA . ARG A 1 216 ? 1.143 14.684 -9.038 1.00 62.78 216 ARG A CA 1
ATOM 1635 C C . ARG A 1 216 ? 1.553 15.875 -8.169 1.00 62.78 216 ARG A C 1
ATOM 1637 O O . ARG A 1 216 ? 0.767 16.790 -7.940 1.00 62.78 216 ARG A O 1
ATOM 1644 N N . GLY A 1 217 ? 2.804 15.866 -7.708 1.00 52.19 217 GLY A N 1
ATOM 1645 C CA . GLY A 1 217 ? 3.456 17.077 -7.206 1.00 52.19 217 GLY A CA 1
ATOM 1646 C C . GLY A 1 217 ? 3.520 18.166 -8.293 1.00 52.19 217 GLY A C 1
ATOM 1647 O O . GLY A 1 217 ? 3.215 17.883 -9.455 1.00 52.19 217 GLY A O 1
ATOM 1648 N N . PRO A 1 218 ? 3.893 19.407 -7.938 1.00 49.03 218 PRO A N 1
ATOM 1649 C CA . PRO A 1 218 ? 3.871 20.543 -8.858 1.00 49.03 218 PRO A CA 1
ATOM 1650 C C . PRO A 1 218 ? 4.645 20.274 -10.158 1.00 49.03 218 PRO A C 1
ATOM 1652 O O . PRO A 1 218 ? 5.681 19.612 -10.160 1.00 49.03 218 PRO A O 1
ATOM 1655 N N . GLU A 1 219 ? 4.136 20.807 -11.272 1.00 47.12 219 GLU A N 1
ATOM 1656 C CA . GLU A 1 219 ? 4.708 20.600 -12.612 1.00 47.12 219 GLU A CA 1
ATOM 1657 C C . GLU A 1 219 ? 6.046 21.322 -12.838 1.00 47.12 219 GLU A C 1
ATOM 1659 O O . GLU A 1 219 ? 6.785 20.958 -13.756 1.00 47.12 219 GLU A O 1
ATOM 1664 N N . ALA A 1 220 ? 6.349 22.325 -12.006 1.00 44.78 220 ALA A N 1
ATOM 1665 C CA . ALA A 1 220 ? 7.558 23.138 -12.052 1.00 44.78 220 ALA A CA 1
ATOM 1666 C C . ALA A 1 220 ? 8.534 22.753 -10.925 1.00 44.78 220 ALA A C 1
ATOM 1668 O O . ALA A 1 220 ? 8.161 22.725 -9.751 1.00 44.78 220 ALA A O 1
ATOM 1669 N N . GLY A 1 221 ? 9.793 22.497 -11.295 1.00 48.44 221 GLY A N 1
ATOM 1670 C CA . GLY A 1 221 ? 10.880 22.092 -10.396 1.00 48.44 221 GLY A CA 1
ATOM 1671 C C . GLY A 1 221 ? 11.522 20.757 -10.797 1.00 48.44 221 GLY A C 1
ATOM 1672 O O . GLY A 1 221 ? 10.897 19.914 -11.433 1.00 48.44 221 GLY A O 1
ATOM 1673 N N . THR A 1 222 ? 12.792 20.560 -10.431 1.00 42.25 222 THR A N 1
ATOM 1674 C CA . THR A 1 222 ? 13.546 19.303 -10.643 1.00 42.25 222 THR A CA 1
ATOM 1675 C C . THR A 1 222 ? 13.228 18.224 -9.601 1.00 42.25 222 THR A C 1
ATOM 1677 O O . THR A 1 222 ? 13.666 17.082 -9.719 1.00 42.25 222 THR A O 1
ATOM 1680 N N . ASP A 1 223 ? 12.471 18.584 -8.566 1.00 53.22 223 ASP A N 1
ATOM 1681 C CA . ASP A 1 223 ? 12.207 17.773 -7.383 1.00 53.22 223 ASP A CA 1
ATOM 1682 C C . ASP A 1 223 ? 10.985 16.880 -7.596 1.00 53.22 223 ASP A C 1
ATOM 1684 O O . ASP A 1 223 ? 9.884 17.113 -7.102 1.00 53.22 223 ASP A O 1
ATOM 1688 N N . TRP A 1 224 ? 11.190 15.831 -8.377 1.00 57.44 224 TRP A N 1
ATOM 1689 C CA . TRP A 1 224 ? 10.138 14.907 -8.756 1.00 57.44 224 TRP A CA 1
ATOM 1690 C C . TRP A 1 224 ? 9.708 13.997 -7.579 1.00 57.44 224 TRP A C 1
ATOM 1692 O O . TRP A 1 224 ? 10.568 13.516 -6.831 1.00 57.44 224 TRP A O 1
ATOM 1702 N N . PRO A 1 225 ? 8.398 13.752 -7.354 1.00 66.19 225 PRO A N 1
ATOM 1703 C CA . PRO A 1 225 ? 7.945 12.829 -6.320 1.00 66.19 225 PRO A CA 1
ATOM 1704 C C . PRO A 1 225 ? 8.188 11.389 -6.751 1.00 66.19 225 PRO A C 1
ATOM 1706 O O . PRO A 1 225 ? 7.467 10.844 -7.584 1.00 66.19 225 PRO A O 1
ATOM 1709 N N . TYR A 1 226 ? 9.188 10.759 -6.137 1.00 76.44 226 TYR A N 1
ATOM 1710 C CA . TYR A 1 226 ? 9.384 9.322 -6.253 1.00 76.44 226 TYR A CA 1
ATOM 1711 C C . TYR A 1 226 ? 8.155 8.606 -5.682 1.00 76.44 226 TYR A C 1
ATOM 1713 O O . TYR A 1 226 ? 7.868 8.668 -4.481 1.00 76.44 226 TYR A O 1
ATOM 1721 N N . CYS A 1 227 ? 7.399 7.974 -6.575 1.00 84.38 227 CYS A N 1
ATOM 1722 C CA . CYS A 1 227 ? 6.154 7.300 -6.257 1.00 84.38 227 CYS A CA 1
ATOM 1723 C C . CYS A 1 227 ? 6.156 5.904 -6.862 1.00 84.38 227 CYS A C 1
ATOM 1725 O O . CYS A 1 227 ? 6.189 5.765 -8.086 1.00 84.38 227 CYS A O 1
ATOM 1727 N N . THR A 1 228 ? 6.031 4.897 -6.001 1.00 88.25 228 THR A N 1
ATOM 1728 C CA . THR A 1 228 ? 5.892 3.501 -6.416 1.00 88.25 228 THR A CA 1
ATOM 1729 C C . THR A 1 228 ? 4.587 2.924 -5.910 1.00 88.25 228 THR A C 1
ATOM 1731 O O . THR A 1 228 ? 4.376 2.919 -4.704 1.00 88.25 228 THR A O 1
ATOM 1734 N N . GLY A 1 229 ? 3.762 2.378 -6.805 1.00 92.25 229 GLY A N 1
ATOM 1735 C CA . GLY A 1 229 ? 2.421 1.875 -6.499 1.00 92.25 229 GLY A CA 1
ATOM 1736 C C . GLY A 1 229 ? 2.401 0.783 -5.442 1.00 92.25 229 GLY A C 1
ATOM 1737 O O . GLY A 1 229 ? 1.722 0.914 -4.422 1.00 92.25 229 GLY A O 1
ATOM 1738 N N . ILE A 1 230 ? 3.176 -0.275 -5.674 1.00 94.88 230 ILE A N 1
ATOM 1739 C CA . ILE A 1 230 ? 3.375 -1.353 -4.705 1.00 94.88 230 ILE A CA 1
ATOM 1740 C C . ILE A 1 230 ? 4.869 -1.553 -4.495 1.00 94.88 230 ILE A C 1
ATOM 1742 O O . ILE A 1 230 ? 5.608 -1.816 -5.443 1.00 94.88 230 ILE A O 1
ATOM 1746 N N . MET A 1 231 ? 5.302 -1.444 -3.243 1.00 90.62 231 MET A N 1
ATOM 1747 C CA . MET A 1 231 ? 6.687 -1.645 -2.836 1.00 90.62 231 MET A CA 1
ATOM 1748 C C . MET A 1 231 ? 6.768 -2.751 -1.791 1.00 90.62 231 MET A C 1
ATOM 1750 O O . MET A 1 231 ? 6.134 -2.674 -0.734 1.00 90.62 231 MET A O 1
ATOM 1754 N N . VAL A 1 232 ? 7.618 -3.739 -2.052 1.00 89.31 232 VAL A N 1
ATOM 1755 C CA . VAL A 1 232 ? 8.105 -4.647 -1.012 1.00 89.31 232 VAL A CA 1
ATOM 1756 C C . VAL A 1 232 ? 9.596 -4.440 -0.826 1.00 89.31 232 VAL A C 1
ATOM 1758 O O . VAL A 1 232 ? 10.318 -4.158 -1.780 1.00 89.31 232 VAL A O 1
ATOM 1761 N N . SER A 1 233 ? 10.059 -4.502 0.417 1.00 81.62 233 SER A N 1
ATOM 1762 C CA . SER A 1 233 ? 11.461 -4.222 0.715 1.00 81.62 233 SER A CA 1
ATOM 1763 C C . SER A 1 233 ? 11.975 -5.016 1.899 1.00 81.62 233 SER A C 1
ATOM 1765 O O . SER A 1 233 ? 11.244 -5.290 2.854 1.00 81.62 233 SER A O 1
ATOM 1767 N N . HIS A 1 234 ? 13.256 -5.362 1.849 1.00 76.06 234 HIS A N 1
ATOM 1768 C CA . HIS A 1 234 ? 13.951 -5.958 2.972 1.00 76.06 234 HIS A CA 1
ATOM 1769 C C . HIS A 1 234 ? 15.304 -5.287 3.205 1.00 76.06 234 HIS A C 1
ATOM 1771 O O . HIS A 1 234 ? 15.888 -4.689 2.308 1.00 76.06 234 HIS A O 1
ATOM 1777 N N . ARG A 1 235 ? 15.795 -5.363 4.443 1.00 67.94 235 ARG A N 1
ATOM 1778 C CA . ARG A 1 235 ? 17.147 -4.937 4.792 1.00 67.94 235 ARG A CA 1
ATOM 1779 C C . ARG A 1 235 ? 17.695 -5.831 5.898 1.00 67.94 235 ARG A C 1
ATOM 1781 O O . ARG A 1 235 ? 17.091 -5.919 6.967 1.00 67.94 235 ARG A O 1
ATOM 1788 N N . GLY A 1 236 ? 18.878 -6.395 5.660 1.00 56.25 236 GLY A N 1
ATOM 1789 C CA . GLY A 1 236 ? 19.688 -7.028 6.702 1.00 56.25 236 GLY A CA 1
ATOM 1790 C C . GLY A 1 236 ? 19.396 -8.503 6.982 1.00 56.25 236 GLY A C 1
ATOM 1791 O O . GLY A 1 236 ? 19.582 -8.934 8.117 1.00 56.25 236 GLY A O 1
ATOM 1792 N N . THR A 1 237 ? 18.971 -9.287 5.994 1.00 52.84 237 THR A N 1
ATOM 1793 C CA . THR A 1 237 ? 19.053 -10.747 6.084 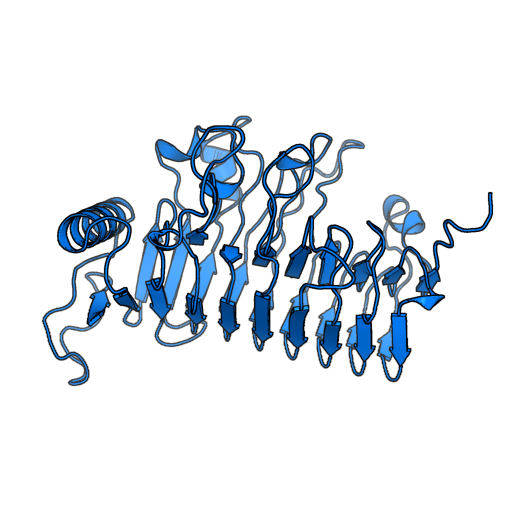1.00 52.84 237 THR A CA 1
ATOM 1794 C C . THR A 1 237 ? 20.493 -11.185 5.915 1.00 52.84 237 THR A C 1
ATOM 1796 O O . THR A 1 237 ? 21.184 -10.732 5.006 1.00 52.84 237 THR A O 1
ATOM 1799 N N . ASP A 1 238 ? 20.925 -12.107 6.769 1.00 54.09 238 ASP A N 1
ATOM 1800 C CA . ASP A 1 238 ? 22.027 -12.994 6.429 1.00 54.09 238 ASP A CA 1
ATOM 1801 C C . ASP A 1 238 ? 21.596 -13.789 5.177 1.00 54.09 238 ASP A C 1
ATOM 1803 O O . ASP A 1 238 ? 20.653 -14.590 5.266 1.00 54.09 238 ASP A O 1
ATOM 1807 N N . PRO A 1 239 ? 22.212 -13.535 4.005 1.00 53.22 239 PRO A N 1
ATOM 1808 C CA . PRO A 1 239 ? 21.814 -14.148 2.747 1.00 53.22 239 PRO A CA 1
ATOM 1809 C C . PRO A 1 239 ? 22.058 -15.660 2.719 1.00 53.22 239 PRO A C 1
ATOM 1811 O O . PRO A 1 239 ? 21.574 -16.303 1.792 1.00 53.22 239 PRO A O 1
ATOM 1814 N N . GLU A 1 240 ? 22.742 -16.237 3.709 1.00 57.97 240 GLU A N 1
ATOM 1815 C CA . GLU A 1 240 ? 22.936 -17.684 3.837 1.00 57.97 240 GLU A CA 1
ATOM 1816 C C . GLU A 1 240 ? 21.884 -18.336 4.745 1.00 57.97 240 GLU A C 1
ATOM 1818 O O . GLU A 1 240 ? 21.579 -19.517 4.597 1.00 57.97 240 GLU A O 1
ATOM 1823 N N . ASN A 1 241 ? 21.266 -17.567 5.647 1.00 56.28 241 ASN A N 1
ATOM 1824 C CA . ASN A 1 241 ? 20.564 -18.128 6.800 1.00 56.28 241 ASN A CA 1
ATOM 1825 C C . ASN A 1 241 ? 19.103 -17.667 6.977 1.00 56.28 241 ASN A C 1
ATOM 1827 O O . ASN A 1 241 ? 18.408 -18.243 7.816 1.00 56.28 241 ASN A O 1
ATOM 1831 N N . GLY A 1 242 ? 18.599 -16.660 6.252 1.00 62.09 242 GLY A N 1
ATOM 1832 C CA . GLY A 1 242 ? 17.227 -16.140 6.425 1.00 62.09 242 GLY A CA 1
ATOM 1833 C C . GLY A 1 242 ? 16.369 -16.140 5.162 1.00 62.09 242 GLY A C 1
ATOM 1834 O O . GLY A 1 242 ? 16.797 -15.629 4.137 1.00 62.09 242 GLY A O 1
ATOM 1835 N N . THR A 1 243 ? 15.134 -16.648 5.228 1.00 69.94 243 THR A N 1
ATOM 1836 C CA . THR A 1 243 ? 14.231 -16.734 4.069 1.00 69.94 243 THR A CA 1
ATOM 1837 C C . THR A 1 243 ? 13.207 -15.600 4.050 1.00 69.94 243 THR A C 1
ATOM 1839 O O . THR A 1 243 ? 12.223 -15.619 4.794 1.00 69.94 243 THR A O 1
ATOM 1842 N N . VAL A 1 244 ? 13.336 -14.671 3.099 1.00 74.38 244 VAL A N 1
ATOM 1843 C CA . VAL A 1 244 ? 12.251 -13.728 2.782 1.00 74.38 244 VAL A CA 1
ATOM 1844 C C . VAL A 1 244 ? 11.558 -14.110 1.485 1.00 74.38 244 VAL A C 1
ATOM 1846 O O . VAL A 1 244 ? 12.192 -14.174 0.430 1.00 74.38 244 VAL A O 1
ATOM 1849 N N . ARG A 1 245 ? 10.246 -14.350 1.583 1.00 85.50 245 ARG A N 1
ATOM 1850 C CA . ARG A 1 245 ? 9.360 -14.664 0.462 1.00 85.50 245 ARG A CA 1
ATOM 1851 C C . ARG A 1 245 ? 8.387 -13.521 0.235 1.00 85.50 245 ARG A C 1
ATOM 1853 O O . ARG A 1 245 ? 7.561 -13.247 1.101 1.00 85.50 245 ARG A O 1
ATOM 1860 N N . ALA A 1 246 ? 8.450 -12.903 -0.935 1.00 90.25 246 ALA A N 1
ATOM 1861 C CA . ALA A 1 246 ? 7.475 -11.907 -1.362 1.00 90.25 246 ALA A CA 1
ATOM 1862 C C . ALA A 1 246 ? 6.711 -12.407 -2.590 1.00 90.25 246 ALA A C 1
ATOM 1864 O O . ALA A 1 246 ? 7.313 -12.916 -3.533 1.00 90.25 246 ALA A O 1
ATOM 1865 N N . ARG A 1 247 ? 5.386 -12.258 -2.589 1.00 95.31 247 ARG A N 1
ATOM 1866 C CA . ARG A 1 247 ? 4.528 -12.498 -3.753 1.00 95.31 247 ARG A CA 1
ATOM 1867 C C . ARG A 1 247 ? 3.675 -11.265 -4.002 1.00 95.31 247 ARG A C 1
ATOM 1869 O O . ARG A 1 247 ? 2.877 -10.890 -3.150 1.00 95.31 247 ARG A O 1
ATOM 1876 N N . VAL A 1 248 ? 3.832 -10.645 -5.161 1.00 97.44 248 VAL A N 1
ATOM 1877 C CA . VAL A 1 248 ? 3.038 -9.490 -5.587 1.00 97.44 248 VAL A CA 1
ATOM 1878 C C . VAL A 1 248 ? 2.365 -9.868 -6.896 1.00 97.44 248 VAL A C 1
ATOM 1880 O O . VAL A 1 248 ? 3.044 -9.994 -7.915 1.00 97.44 248 VAL A O 1
ATOM 1883 N N . HIS A 1 249 ? 1.059 -10.131 -6.873 1.00 98.56 249 HIS A N 1
ATOM 1884 C CA . HIS A 1 249 ? 0.390 -10.699 -8.043 1.00 98.56 249 HIS A CA 1
ATOM 1885 C C . HIS A 1 249 ? -1.078 -10.342 -8.216 1.00 98.56 249 HIS A C 1
ATOM 1887 O O . HIS A 1 249 ? -1.768 -10.038 -7.248 1.00 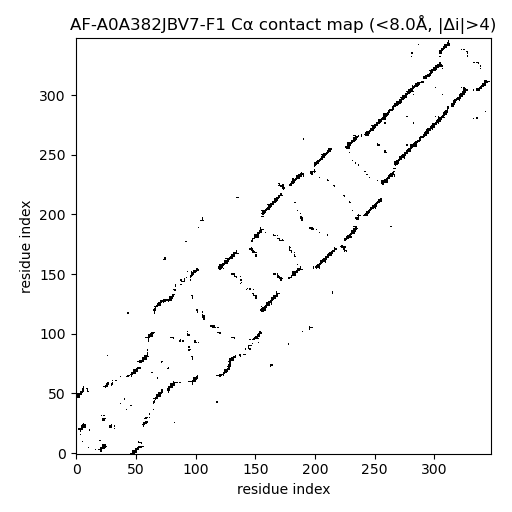98.56 249 HIS A O 1
ATOM 1893 N N . HIS A 1 250 ? -1.576 -10.435 -9.451 1.00 98.69 250 HIS A N 1
ATOM 1894 C CA . HIS A 1 250 ? -2.973 -10.125 -9.783 1.00 98.69 250 HIS A CA 1
ATOM 1895 C C . HIS A 1 250 ? -3.408 -8.720 -9.334 1.00 98.69 250 HIS A C 1
ATOM 1897 O O . HIS A 1 250 ? -4.568 -8.513 -8.979 1.00 98.69 250 HIS A O 1
ATOM 1903 N N . ASN A 1 251 ? -2.478 -7.766 -9.269 1.00 98.75 251 ASN A N 1
ATOM 1904 C CA . ASN A 1 251 ? -2.780 -6.385 -8.910 1.00 98.75 251 ASN A CA 1
ATOM 1905 C C . ASN A 1 251 ? -2.985 -5.537 -10.167 1.00 98.75 251 ASN A C 1
ATOM 1907 O O . ASN A 1 251 ? -2.388 -5.805 -11.210 1.00 98.75 251 ASN A O 1
ATOM 1911 N N . GLU A 1 252 ? -3.778 -4.479 -10.040 1.00 98.19 252 GLU A N 1
ATOM 1912 C CA . GLU A 1 252 ? -3.926 -3.433 -11.045 1.00 98.19 252 GLU A CA 1
ATOM 1913 C C . GLU A 1 252 ? -3.287 -2.143 -10.529 1.00 98.19 252 GLU A C 1
ATOM 1915 O O . GLU A 1 252 ? -3.618 -1.640 -9.456 1.00 98.19 252 GLU A O 1
ATOM 1920 N N . ILE A 1 253 ? -2.352 -1.597 -11.293 1.00 96.31 253 ILE A N 1
ATOM 1921 C CA . ILE A 1 253 ? -1.641 -0.375 -10.955 1.00 96.31 253 ILE A CA 1
ATOM 1922 C C . ILE A 1 253 ? -1.777 0.580 -12.134 1.00 96.31 253 ILE A C 1
ATOM 1924 O O . ILE A 1 253 ? -1.395 0.235 -13.251 1.00 96.31 253 ILE A O 1
ATOM 1928 N N . ARG A 1 254 ? -2.328 1.775 -11.912 1.00 93.06 254 ARG A N 1
ATOM 1929 C CA . ARG A 1 254 ? -2.649 2.705 -13.001 1.00 93.06 254 ARG A CA 1
ATOM 1930 C C . ARG A 1 254 ? -2.295 4.150 -12.704 1.00 93.06 254 ARG A C 1
ATOM 1932 O O . ARG A 1 254 ? -2.510 4.636 -11.596 1.00 93.06 254 ARG A O 1
ATOM 1939 N N . ASN A 1 255 ? -1.847 4.864 -13.736 1.00 87.31 255 ASN A N 1
ATOM 1940 C CA . ASN A 1 255 ? -1.624 6.313 -13.711 1.00 87.31 255 ASN A CA 1
ATOM 1941 C C . ASN A 1 255 ? -0.589 6.758 -12.669 1.00 87.31 255 ASN A C 1
ATOM 1943 O O . ASN A 1 255 ? -0.756 7.801 -12.033 1.00 87.31 255 ASN A O 1
ATOM 1947 N N . ILE A 1 256 ? 0.471 5.975 -12.473 1.00 84.19 256 ILE A N 1
ATOM 1948 C CA . ILE A 1 256 ? 1.503 6.276 -11.481 1.00 84.19 256 ILE A CA 1
ATOM 1949 C C . ILE A 1 256 ? 2.894 6.276 -12.092 1.00 84.19 256 ILE A C 1
ATOM 1951 O O . ILE A 1 256 ? 3.103 5.713 -13.157 1.00 84.19 256 ILE A O 1
ATOM 1955 N N . PRO A 1 257 ? 3.898 6.848 -11.428 1.00 82.56 257 PRO A N 1
ATOM 1956 C CA . PRO A 1 257 ? 5.205 6.850 -12.037 1.00 82.56 257 PRO A CA 1
ATOM 1957 C C . PRO A 1 257 ? 5.967 5.530 -12.070 1.00 82.56 257 PRO A C 1
ATOM 1959 O O . PRO A 1 2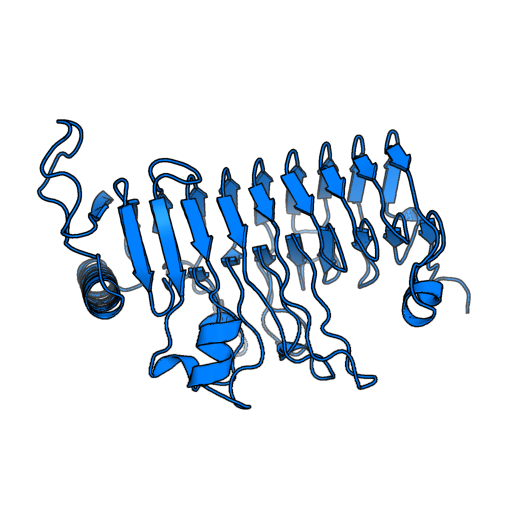57 ? 6.387 5.125 -13.146 1.00 82.56 257 PRO A O 1
ATOM 1962 N N . ASN A 1 258 ? 6.136 4.859 -10.932 1.00 85.12 258 ASN A N 1
ATOM 1963 C CA . ASN A 1 258 ? 6.773 3.547 -10.869 1.00 85.12 258 ASN A CA 1
ATOM 1964 C C . ASN A 1 258 ? 5.697 2.525 -10.504 1.00 85.12 258 ASN A C 1
ATOM 1966 O O . ASN A 1 258 ? 5.084 2.648 -9.445 1.00 85.12 258 ASN A O 1
ATOM 1970 N N . GLY A 1 259 ? 5.446 1.535 -11.360 1.00 88.88 259 GLY A N 1
ATOM 1971 C CA . GLY A 1 259 ? 4.382 0.547 -11.154 1.00 88.88 259 GLY A CA 1
ATOM 1972 C C . GLY A 1 259 ? 4.573 -0.278 -9.878 1.00 88.88 259 GLY A C 1
ATOM 1973 O O . GLY A 1 259 ? 3.958 -0.032 -8.836 1.00 88.88 259 GLY A O 1
ATOM 1974 N N . ILE A 1 260 ? 5.460 -1.262 -9.973 1.00 91.00 260 ILE A N 1
ATOM 1975 C CA . ILE A 1 260 ? 5.872 -2.134 -8.868 1.00 91.00 260 ILE A CA 1
ATOM 1976 C C . ILE A 1 260 ? 7.360 -1.931 -8.577 1.00 91.00 260 ILE A C 1
ATOM 1978 O O . ILE A 1 260 ? 8.152 -1.702 -9.487 1.00 91.00 260 ILE A O 1
ATOM 1982 N N . ALA A 1 261 ? 7.767 -2.006 -7.315 1.00 84.75 261 ALA A N 1
ATOM 1983 C CA . ALA A 1 261 ? 9.179 -1.939 -6.962 1.00 84.75 261 ALA A CA 1
ATOM 1984 C C . ALA A 1 261 ? 9.569 -2.946 -5.890 1.00 84.75 261 ALA A C 1
ATOM 1986 O O . ALA A 1 261 ? 8.755 -3.473 -5.122 1.00 84.75 261 ALA A O 1
ATOM 1987 N N . LEU A 1 262 ? 10.876 -3.144 -5.871 1.00 79.62 262 LEU A N 1
ATOM 1988 C CA . LEU A 1 262 ? 11.625 -3.929 -4.930 1.00 79.62 262 LEU A CA 1
ATOM 1989 C C . LEU A 1 262 ? 12.745 -3.034 -4.422 1.00 79.62 262 LEU A C 1
ATOM 1991 O O . LEU A 1 262 ? 13.614 -2.632 -5.192 1.00 79.62 262 LEU A O 1
ATOM 1995 N N . GLY A 1 263 ? 12.671 -2.671 -3.148 1.00 72.50 263 GLY A N 1
ATOM 1996 C CA . GLY A 1 263 ? 13.634 -1.775 -2.516 1.00 72.50 263 GLY A CA 1
ATOM 1997 C C . GLY A 1 263 ? 14.466 -2.511 -1.480 1.00 72.50 263 GLY A C 1
ATOM 1998 O O . GLY A 1 263 ? 13.944 -3.384 -0.796 1.00 72.50 263 GLY A O 1
ATOM 1999 N N . GLY A 1 264 ? 15.721 -2.118 -1.279 1.00 61.19 264 GLY A N 1
ATOM 2000 C CA . GLY A 1 264 ? 16.554 -2.677 -0.210 1.00 61.19 264 GLY A CA 1
ATOM 2001 C C . GLY A 1 264 ? 16.986 -4.129 -0.475 1.00 61.19 264 GLY A C 1
ATOM 2002 O O . GLY A 1 264 ? 16.183 -5.040 -0.661 1.00 61.19 264 GLY A O 1
ATOM 2003 N N . ALA A 1 265 ? 18.300 -4.322 -0.510 1.00 56.19 265 ALA A N 1
ATOM 2004 C CA . ALA A 1 265 ? 18.984 -5.563 -0.856 1.00 56.19 265 ALA A CA 1
ATOM 2005 C C . ALA A 1 265 ? 18.564 -6.807 -0.035 1.00 56.19 265 ALA A C 1
ATOM 2007 O O . ALA A 1 265 ? 18.252 -6.701 1.153 1.00 56.19 265 ALA A O 1
ATOM 2008 N N . PHE A 1 266 ? 18.762 -7.991 -0.639 1.00 61.66 266 PHE A N 1
ATOM 2009 C CA . PHE A 1 266 ? 18.842 -9.333 -0.015 1.00 61.66 266 PHE A CA 1
ATOM 2010 C C . PHE A 1 266 ? 17.539 -10.107 0.238 1.00 61.66 266 PHE A C 1
ATOM 2012 O O . PHE A 1 266 ? 17.496 -11.023 1.065 1.00 61.66 266 PHE A O 1
ATOM 2019 N N . LEU A 1 267 ? 16.477 -9.824 -0.512 1.00 62.97 267 LEU A N 1
ATOM 2020 C CA . LEU A 1 267 ? 15.384 -10.792 -0.626 1.00 62.97 267 LEU A CA 1
ATOM 2021 C C . LEU A 1 267 ? 15.896 -12.061 -1.311 1.00 62.97 267 LEU A C 1
ATOM 2023 O O . LEU A 1 267 ? 16.551 -11.968 -2.340 1.00 62.97 267 LEU A O 1
ATOM 2027 N N . GLN A 1 268 ? 15.611 -13.231 -0.733 1.00 63.97 268 GLN A N 1
ATOM 2028 C CA . GLN A 1 268 ? 16.046 -14.513 -1.297 1.00 63.97 268 GLN A CA 1
ATOM 2029 C C . GLN A 1 268 ? 15.058 -15.073 -2.330 1.00 63.97 268 GLN A C 1
ATOM 2031 O O . GLN A 1 268 ? 15.464 -15.864 -3.179 1.00 63.97 268 GLN A O 1
ATOM 2036 N N . ARG A 1 26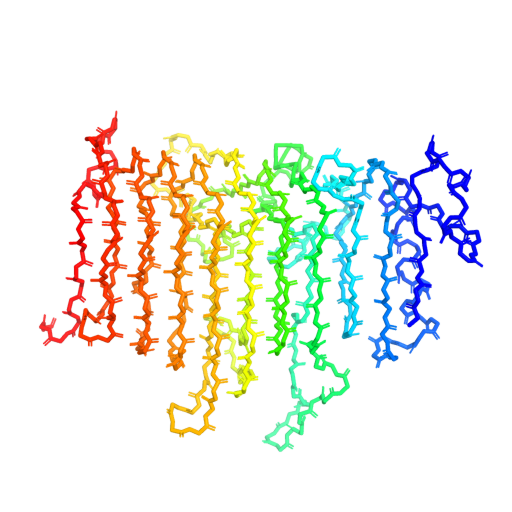9 ? 13.758 -14.737 -2.230 1.00 81.62 269 ARG A N 1
ATOM 2037 C CA . ARG A 1 269 ? 12.705 -15.210 -3.148 1.00 81.62 269 ARG A CA 1
ATOM 2038 C C . ARG A 1 269 ? 11.590 -14.177 -3.291 1.00 81.62 269 ARG A C 1
ATOM 2040 O O . ARG A 1 269 ? 10.712 -14.089 -2.434 1.00 81.62 269 ARG A O 1
ATOM 2047 N N . ALA A 1 270 ? 11.572 -13.428 -4.384 1.00 86.88 270 ALA A N 1
ATOM 2048 C CA . ALA A 1 270 ? 10.470 -12.516 -4.685 1.00 86.88 270 ALA A CA 1
ATOM 2049 C C . ALA A 1 270 ? 9.832 -12.889 -6.020 1.00 86.88 270 ALA A C 1
ATOM 2051 O O . ALA A 1 270 ? 10.535 -13.153 -6.986 1.00 86.88 270 ALA A O 1
ATOM 2052 N N . GLN A 1 271 ? 8.506 -12.927 -6.079 1.00 92.75 271 GLN A N 1
ATOM 2053 C CA . GLN A 1 271 ? 7.772 -13.195 -7.310 1.00 92.75 271 GLN A CA 1
ATOM 2054 C C . GLN A 1 271 ? 6.796 -12.063 -7.587 1.00 92.75 271 GLN A C 1
ATOM 2056 O O . GLN A 1 271 ? 5.952 -11.737 -6.749 1.00 92.75 271 GLN A O 1
ATOM 2061 N N . PHE A 1 272 ? 6.896 -11.516 -8.789 1.00 95.19 272 PHE A N 1
ATOM 2062 C CA . PHE A 1 272 ? 6.008 -10.503 -9.330 1.00 95.19 272 PHE A CA 1
ATOM 2063 C C . PHE A 1 272 ? 5.333 -11.088 -10.560 1.00 95.19 272 PHE A C 1
ATOM 2065 O O . PHE A 1 272 ? 5.997 -11.293 -11.577 1.00 95.19 272 PHE A O 1
ATOM 2072 N N . TYR A 1 273 ? 4.042 -11.407 -10.467 1.00 97.62 273 TYR A N 1
ATOM 2073 C CA . TYR A 1 273 ? 3.369 -12.087 -11.570 1.00 97.62 273 TYR A CA 1
ATOM 2074 C C . TYR A 1 273 ? 1.910 -11.721 -11.777 1.00 97.62 273 TYR A C 1
ATOM 2076 O O . TYR A 1 273 ? 1.220 -11.360 -10.832 1.00 97.62 273 TYR A O 1
ATOM 2084 N N . GLU A 1 274 ? 1.436 -11.799 -13.020 1.00 98.25 274 GLU A N 1
ATOM 2085 C CA . GLU A 1 274 ? 0.035 -11.519 -13.375 1.00 98.25 274 GLU A CA 1
ATOM 2086 C C . GLU A 1 274 ? -0.449 -10.134 -12.903 1.00 98.25 274 GLU A C 1
ATOM 2088 O O . GLU A 1 274 ? -1.635 -9.920 -12.664 1.00 98.25 274 GLU A O 1
ATOM 2093 N N . ASN A 1 275 ? 0.458 -9.165 -12.737 1.00 98.44 275 ASN A N 1
ATOM 2094 C CA . ASN A 1 275 ? 0.083 -7.782 -12.457 1.00 98.44 275 ASN A CA 1
ATOM 2095 C C . ASN A 1 275 ? -0.192 -7.046 -13.767 1.00 98.44 275 ASN A C 1
ATOM 2097 O O . ASN A 1 275 ? 0.491 -7.253 -14.770 1.00 98.44 275 ASN A O 1
ATOM 2101 N N . THR A 1 276 ? -1.152 -6.129 -13.735 1.00 98.00 276 THR A N 1
ATOM 2102 C CA . THR A 1 276 ? -1.409 -5.188 -14.824 1.00 98.00 276 THR A CA 1
ATOM 2103 C C . THR A 1 276 ? -0.977 -3.796 -14.389 1.00 98.00 276 THR A C 1
ATOM 2105 O O . THR A 1 276 ? -1.516 -3.239 -13.436 1.00 98.00 276 THR A O 1
ATOM 2108 N N . VAL A 1 277 ? 0.002 -3.230 -15.088 1.00 95.31 277 VAL A N 1
ATOM 2109 C CA . VAL A 1 277 ? 0.540 -1.891 -14.852 1.00 95.31 277 VAL A CA 1
ATOM 2110 C C . VAL A 1 277 ? 0.245 -1.035 -16.077 1.00 95.31 277 VAL A C 1
ATOM 2112 O O . VAL A 1 277 ? 0.667 -1.374 -17.183 1.00 95.31 277 VAL A O 1
ATOM 2115 N N . THR A 1 278 ? -0.496 0.056 -15.894 1.00 93.38 278 THR A N 1
ATOM 2116 C CA . THR A 1 278 ? -1.014 0.881 -16.991 1.00 93.38 278 THR A CA 1
ATOM 2117 C C . THR A 1 278 ? -0.681 2.359 -16.836 1.00 93.38 278 THR A C 1
ATOM 2119 O O . THR A 1 278 ? -0.726 2.902 -15.731 1.00 93.38 278 THR A O 1
ATOM 2122 N N . ASN A 1 279 ? -0.378 3.032 -17.949 1.00 88.56 279 ASN A N 1
ATOM 2123 C CA . ASN A 1 279 ? -0.128 4.479 -17.990 1.00 88.56 279 ASN A CA 1
ATOM 2124 C C . ASN A 1 279 ? 0.898 4.937 -16.938 1.00 88.56 279 ASN A C 1
ATOM 2126 O O . ASN A 1 279 ? 0.620 5.800 -16.098 1.00 88.56 279 ASN A O 1
ATOM 2130 N N . CYS A 1 280 ? 2.059 4.281 -16.935 1.00 83.69 280 CYS A N 1
ATOM 2131 C CA . CYS A 1 280 ? 3.109 4.536 -15.959 1.00 83.69 280 CYS A CA 1
ATOM 2132 C C . CYS A 1 280 ? 4.378 5.121 -16.572 1.00 83.69 280 CYS A C 1
ATOM 2134 O O . CYS A 1 280 ? 4.624 5.045 -17.774 1.00 83.69 280 CYS A O 1
ATOM 2136 N N . GLY A 1 281 ? 5.216 5.694 -15.716 1.00 80.69 281 GLY A N 1
ATOM 2137 C CA . GLY A 1 281 ? 6.565 6.086 -16.092 1.00 80.69 281 GLY A CA 1
ATOM 2138 C C . GLY A 1 281 ? 7.435 4.877 -16.419 1.00 80.69 281 GLY A C 1
ATOM 2139 O O . GLY A 1 281 ? 7.891 4.720 -17.547 1.00 80.69 281 GLY A O 1
ATOM 2140 N N . ILE A 1 282 ? 7.600 3.989 -15.445 1.00 84.50 282 ILE A N 1
ATOM 2141 C CA . ILE A 1 282 ? 8.281 2.707 -15.592 1.00 84.50 282 ILE A CA 1
ATOM 2142 C C . ILE A 1 282 ? 7.418 1.588 -15.002 1.00 84.50 282 ILE A C 1
ATOM 2144 O O . ILE A 1 282 ? 6.821 1.745 -13.934 1.00 84.50 282 ILE A O 1
ATOM 2148 N N . GLY A 1 283 ? 7.327 0.461 -15.709 1.00 87.69 283 GLY A N 1
ATOM 2149 C CA . GLY A 1 283 ? 6.519 -0.686 -15.294 1.00 87.69 283 GLY A CA 1
ATOM 2150 C C . GLY A 1 283 ? 6.971 -1.284 -13.961 1.00 87.69 283 GLY A C 1
ATOM 2151 O O . GLY A 1 283 ? 6.155 -1.477 -13.058 1.00 87.69 283 GLY A O 1
ATOM 2152 N N . PHE A 1 284 ? 8.277 -1.508 -13.808 1.00 87.94 284 PHE A N 1
ATOM 2153 C CA . PHE A 1 284 ? 8.877 -1.940 -12.547 1.00 87.94 284 PHE A CA 1
ATOM 2154 C C . PHE A 1 284 ? 10.238 -1.293 -12.272 1.00 87.94 284 PHE A C 1
ATOM 2156 O O . PHE A 1 284 ? 10.980 -0.980 -13.201 1.00 87.94 284 PHE A O 1
ATOM 2163 N N . ASN A 1 285 ? 10.581 -1.106 -10.995 1.00 84.81 285 ASN A N 1
ATOM 2164 C CA . ASN A 1 285 ? 11.854 -0.509 -10.587 1.00 84.81 285 ASN A CA 1
ATOM 2165 C C . ASN A 1 285 ? 12.544 -1.294 -9.462 1.00 84.81 285 ASN A C 1
ATOM 2167 O O . ASN A 1 285 ? 12.158 -1.171 -8.300 1.00 84.81 285 ASN A O 1
ATOM 2171 N N . PHE A 1 286 ? 13.552 -2.095 -9.813 1.00 82.56 286 PHE A N 1
ATOM 2172 C CA . PHE A 1 286 ? 14.323 -2.977 -8.925 1.00 82.56 286 PHE A CA 1
ATOM 2173 C C . PHE A 1 286 ? 15.813 -2.593 -8.952 1.00 82.56 286 PHE A C 1
ATOM 2175 O O . PHE A 1 286 ? 16.698 -3.421 -9.162 1.00 82.56 286 PHE A O 1
ATOM 2182 N N . ASP A 1 287 ? 16.083 -1.299 -8.805 1.00 65.44 287 ASP A N 1
ATOM 2183 C CA . ASP A 1 287 ? 17.372 -0.651 -9.059 1.00 65.44 287 ASP A CA 1
ATOM 2184 C C . ASP A 1 287 ? 18.263 -0.495 -7.808 1.00 65.44 287 ASP A C 1
ATOM 2186 O O . ASP A 1 287 ? 19.329 0.112 -7.877 1.00 65.44 287 ASP A O 1
ATOM 2190 N N . THR A 1 288 ? 17.872 -1.062 -6.658 1.00 68.38 288 THR A N 1
ATOM 2191 C CA . THR A 1 288 ? 18.620 -0.928 -5.392 1.00 68.38 288 THR A CA 1
ATOM 2192 C C . THR A 1 288 ? 19.005 -2.275 -4.772 1.00 68.38 288 THR A C 1
ATOM 2194 O O . THR A 1 288 ? 18.185 -3.184 -4.678 1.00 68.38 288 THR A O 1
ATOM 2197 N N . GLY A 1 289 ? 20.260 -2.401 -4.313 1.00 66.50 289 GLY A N 1
ATOM 2198 C CA . GLY A 1 289 ? 20.734 -3.523 -3.487 1.00 66.50 289 GLY A CA 1
ATOM 2199 C C . GLY A 1 289 ? 21.124 -4.842 -4.188 1.00 66.50 289 GLY A C 1
ATOM 2200 O O . GLY A 1 289 ? 20.829 -5.059 -5.346 1.00 66.50 289 GLY A O 1
ATOM 2201 N N . GLY A 1 290 ? 21.776 -5.783 -3.497 1.00 66.75 290 GLY A N 1
ATOM 2202 C CA . GLY A 1 290 ? 22.107 -7.111 -4.052 1.00 66.75 290 GLY A CA 1
ATOM 2203 C C . GLY A 1 290 ? 20.900 -8.057 -4.129 1.00 66.75 290 GLY A C 1
ATOM 2204 O O . GLY A 1 290 ? 20.813 -9.002 -3.345 1.00 66.75 290 GLY A O 1
ATOM 2205 N N . ASN A 1 291 ? 19.940 -7.772 -5.009 1.00 73.62 291 ASN A N 1
ATOM 2206 C CA . ASN A 1 291 ? 18.734 -8.587 -5.204 1.00 73.62 291 ASN A CA 1
ATOM 2207 C C . ASN A 1 291 ? 19.095 -9.959 -5.785 1.00 73.62 291 ASN A C 1
ATOM 2209 O O . ASN A 1 291 ? 19.977 -10.033 -6.631 1.00 73.62 291 ASN A O 1
ATOM 2213 N N . ARG A 1 292 ? 18.440 -11.042 -5.337 1.00 74.75 292 ARG A N 1
ATOM 2214 C CA . ARG A 1 292 ? 18.629 -12.410 -5.858 1.00 74.75 292 ARG A CA 1
ATOM 2215 C C . ARG A 1 292 ? 17.319 -13.195 -5.810 1.00 74.75 292 ARG A C 1
ATOM 2217 O O . ARG A 1 292 ? 16.469 -12.926 -4.969 1.00 74.75 292 ARG A O 1
ATOM 2224 N N . GLY A 1 293 ? 17.152 -14.175 -6.699 1.00 79.50 293 GLY A N 1
ATOM 2225 C CA . GLY A 1 293 ? 15.965 -15.042 -6.694 1.00 79.50 293 GLY A CA 1
ATOM 2226 C C . GLY A 1 293 ? 14.660 -14.275 -6.932 1.00 79.50 293 GLY A C 1
ATOM 2227 O O . GLY A 1 293 ? 13.628 -14.588 -6.330 1.00 79.50 293 GLY A O 1
ATOM 2228 N N . VAL A 1 294 ? 14.719 -13.229 -7.761 1.00 84.56 294 VAL A N 1
ATOM 2229 C CA . VAL A 1 294 ? 13.557 -12.417 -8.129 1.00 84.56 294 VAL A CA 1
ATOM 2230 C C . VAL A 1 294 ? 13.017 -12.899 -9.471 1.00 84.56 294 VAL A C 1
ATOM 2232 O O . VAL A 1 294 ? 13.736 -12.896 -10.463 1.00 84.56 294 VAL A O 1
ATOM 2235 N N . VAL A 1 295 ? 11.744 -13.277 -9.509 1.00 90.38 295 VAL A N 1
ATOM 2236 C CA . VAL A 1 295 ? 11.048 -13.723 -10.720 1.00 90.38 295 VAL A CA 1
ATOM 2237 C C . VAL A 1 295 ? 10.001 -12.687 -11.114 1.00 90.38 295 VAL A C 1
ATOM 2239 O O . VAL A 1 295 ? 9.172 -12.293 -10.289 1.00 90.38 295 VAL A O 1
ATOM 2242 N N . ILE A 1 296 ? 10.017 -12.269 -12.376 1.00 91.38 296 ILE A N 1
ATOM 2243 C CA . ILE A 1 296 ? 9.067 -11.340 -12.990 1.00 91.38 296 ILE A CA 1
ATOM 2244 C C . ILE A 1 296 ? 8.435 -12.049 -14.180 1.00 91.38 296 ILE A C 1
ATOM 2246 O O . ILE A 1 296 ? 9.091 -12.240 -15.204 1.00 91.38 296 ILE A O 1
ATOM 2250 N N . ARG A 1 297 ? 7.167 -12.436 -14.072 1.00 94.62 297 ARG A N 1
ATOM 2251 C CA . ARG A 1 297 ? 6.520 -13.234 -15.119 1.00 94.62 297 ARG A CA 1
ATOM 2252 C C . ARG A 1 297 ? 5.064 -12.904 -15.345 1.00 94.62 297 ARG A C 1
ATOM 2254 O O . ARG A 1 297 ? 4.407 -12.441 -14.425 1.00 94.62 297 ARG A O 1
ATOM 2261 N N . ASP A 1 298 ? 4.547 -13.146 -16.540 1.00 97.25 298 ASP A N 1
ATOM 2262 C CA . ASP A 1 298 ? 3.110 -13.037 -16.828 1.00 97.25 298 ASP A CA 1
ATOM 2263 C C . ASP A 1 298 ? 2.503 -11.647 -16.532 1.00 97.25 298 ASP A C 1
ATOM 2265 O O . ASP A 1 298 ? 1.293 -11.506 -16.365 1.00 97.25 298 ASP A O 1
ATOM 2269 N N . ASN A 1 299 ? 3.317 -10.590 -16.418 1.00 96.81 299 ASN A N 1
ATOM 2270 C CA . ASN A 1 299 ? 2.817 -9.242 -16.152 1.00 96.81 299 ASN A CA 1
ATOM 2271 C C . ASN A 1 299 ? 2.472 -8.522 -17.459 1.00 96.81 299 ASN A C 1
ATOM 2273 O O . ASN A 1 299 ? 3.060 -8.768 -18.514 1.00 96.81 299 ASN A O 1
ATOM 2277 N N . ARG A 1 300 ? 1.543 -7.570 -17.377 1.00 96.19 300 ARG A N 1
ATOM 2278 C CA . ARG A 1 300 ? 1.118 -6.719 -18.491 1.00 96.19 300 ARG A CA 1
ATOM 2279 C C . ARG A 1 300 ? 1.510 -5.276 -18.201 1.00 96.19 300 ARG A C 1
ATOM 2281 O O . ARG A 1 300 ? 0.928 -4.650 -17.321 1.00 96.19 300 ARG A O 1
ATOM 2288 N N . PHE A 1 301 ? 2.460 -4.739 -18.958 1.00 93.75 301 PHE A N 1
ATOM 2289 C CA . PHE A 1 301 ? 2.895 -3.344 -18.888 1.00 93.75 301 PHE A CA 1
ATOM 2290 C C . PHE A 1 301 ? 2.371 -2.601 -20.117 1.00 93.75 301 PHE A C 1
ATOM 2292 O O . PHE A 1 301 ? 2.903 -2.759 -21.215 1.00 93.75 301 PHE A O 1
ATOM 2299 N N . VAL A 1 302 ? 1.302 -1.824 -19.951 1.00 92.50 302 VAL A N 1
ATOM 2300 C CA . VAL A 1 302 ? 0.546 -1.223 -21.061 1.00 92.50 302 VAL A CA 1
ATOM 2301 C C . VAL A 1 302 ? 0.554 0.296 -20.953 1.00 92.50 302 VAL A C 1
ATOM 2303 O O . VAL A 1 302 ? 0.287 0.861 -19.899 1.00 92.50 302 VAL A O 1
ATOM 2306 N N . ALA A 1 303 ? 0.843 0.987 -22.049 1.00 90.44 303 ALA A N 1
ATOM 2307 C CA . ALA A 1 303 ? 0.992 2.438 -22.081 1.00 90.44 303 ALA A CA 1
ATOM 2308 C C . ALA A 1 303 ? 2.003 2.978 -21.048 1.00 90.44 303 ALA A C 1
ATOM 2310 O O . ALA A 1 303 ? 1.875 4.102 -20.570 1.00 90.44 303 ALA A O 1
ATOM 2311 N N . CYS A 1 304 ? 3.013 2.183 -20.688 1.00 86.69 304 CYS A N 1
ATOM 2312 C CA . CYS A 1 304 ? 4.139 2.654 -19.886 1.00 86.69 304 CYS A CA 1
ATOM 2313 C C . CYS A 1 304 ? 5.191 3.315 -20.786 1.00 86.69 304 CYS A C 1
ATOM 2315 O O . CYS A 1 304 ? 5.369 2.893 -21.927 1.00 86.69 304 CYS A O 1
ATOM 2317 N N . VAL A 1 305 ? 5.922 4.311 -20.277 1.00 84.31 305 VAL A N 1
ATOM 2318 C CA . VAL A 1 305 ? 7.045 4.914 -21.023 1.00 84.31 305 VAL A CA 1
ATOM 2319 C C . VAL A 1 305 ? 8.262 3.975 -21.044 1.00 84.31 305 VAL A C 1
ATOM 2321 O O . VAL A 1 305 ? 8.904 3.813 -22.080 1.00 84.31 305 VAL A O 1
ATOM 2324 N N . GLY A 1 306 ? 8.556 3.315 -19.922 1.00 82.44 306 GLY A N 1
ATOM 2325 C CA . GLY A 1 306 ? 9.574 2.268 -19.801 1.00 82.44 306 GLY A CA 1
ATOM 2326 C C . GLY A 1 306 ? 8.994 0.953 -19.285 1.00 82.44 306 GLY A C 1
ATOM 2327 O O . GLY A 1 306 ? 8.054 0.954 -18.486 1.00 82.44 306 GLY A O 1
A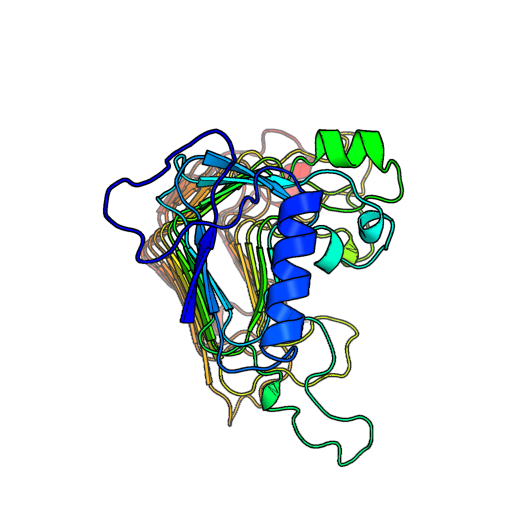TOM 2328 N N . GLY A 1 307 ? 9.553 -0.181 -19.713 1.00 78.75 307 GLY A N 1
ATOM 2329 C CA . GLY A 1 307 ? 9.105 -1.496 -19.240 1.00 78.75 307 GLY A CA 1
ATOM 2330 C C . GLY A 1 307 ? 9.629 -1.830 -17.843 1.00 78.75 307 GLY A C 1
ATOM 2331 O O . GLY A 1 307 ? 8.839 -2.212 -16.983 1.00 78.75 307 GLY A O 1
ATOM 2332 N N . GLY A 1 308 ? 10.917 -1.604 -17.569 1.00 82.69 308 GLY A N 1
ATOM 2333 C CA . GLY A 1 308 ? 11.476 -1.842 -16.236 1.00 82.69 308 GLY A CA 1
ATOM 2334 C C . GLY A 1 308 ? 12.960 -1.523 -16.062 1.00 82.69 308 GLY A C 1
ATOM 2335 O O . GLY A 1 308 ? 13.672 -1.308 -17.045 1.00 82.69 308 GLY A O 1
ATOM 2336 N N . SER A 1 309 ? 13.418 -1.494 -14.808 1.00 81.31 309 SER A N 1
ATOM 2337 C CA . SER A 1 309 ? 14.825 -1.318 -14.413 1.00 81.31 309 SER A CA 1
ATOM 2338 C C . SER A 1 309 ? 15.231 -2.363 -13.370 1.00 81.31 309 SER A C 1
ATOM 2340 O O . SER A 1 309 ? 14.482 -2.593 -12.420 1.00 81.31 309 SER A O 1
ATOM 2342 N N . VAL A 1 310 ? 16.406 -2.974 -13.534 1.00 78.38 310 VAL A N 1
ATOM 2343 C CA . VAL A 1 310 ? 17.044 -3.893 -12.568 1.00 78.38 310 VAL A CA 1
ATOM 2344 C C . VAL A 1 310 ? 18.524 -3.548 -12.417 1.00 78.38 310 VAL A C 1
ATOM 2346 O O . VAL A 1 310 ? 19.114 -3.025 -13.356 1.00 78.38 310 VAL A O 1
ATOM 2349 N N . ASN A 1 311 ? 19.128 -3.859 -11.272 1.00 69.44 311 ASN A N 1
ATOM 2350 C CA . ASN A 1 311 ? 20.506 -3.475 -10.924 1.00 69.44 311 ASN A CA 1
ATOM 2351 C C . ASN A 1 311 ? 21.598 -4.551 -11.025 1.00 69.44 311 ASN A C 1
ATOM 2353 O O . ASN A 1 311 ? 22.783 -4.220 -11.007 1.00 69.44 311 ASN A O 1
ATOM 2357 N N . ASP A 1 312 ? 21.210 -5.819 -11.107 1.00 69.19 312 ASP A N 1
ATOM 2358 C CA . ASP A 1 312 ? 22.075 -6.928 -11.506 1.00 69.19 312 ASP A CA 1
ATOM 2359 C C . ASP A 1 312 ? 21.217 -7.928 -12.273 1.00 69.19 312 ASP A C 1
ATOM 2361 O O . ASP A 1 312 ? 20.611 -8.822 -11.687 1.00 69.19 312 ASP A O 1
ATOM 2365 N N . GLY A 1 313 ? 21.130 -7.759 -13.594 1.00 59.00 313 GLY A N 1
ATOM 2366 C CA . GLY A 1 313 ? 20.248 -8.563 -14.443 1.00 59.00 313 GLY A CA 1
ATOM 2367 C C . GLY A 1 313 ? 20.435 -10.082 -14.318 1.00 59.00 313 GLY A C 1
ATOM 2368 O O . GLY A 1 313 ? 19.493 -10.815 -14.598 1.00 59.00 313 GLY A O 1
ATOM 2369 N N . LYS A 1 314 ? 21.598 -10.570 -13.855 1.00 62.06 314 LYS A N 1
ATOM 2370 C CA . LYS A 1 314 ? 21.868 -12.011 -13.670 1.00 62.06 314 LYS A CA 1
ATOM 2371 C C . LYS A 1 314 ? 21.127 -12.615 -12.480 1.00 62.06 314 LYS A C 1
ATOM 2373 O O . LYS A 1 314 ? 21.044 -13.833 -12.363 1.00 62.06 314 LYS A O 1
ATOM 2378 N N . ALA A 1 315 ? 20.612 -11.776 -11.590 1.00 74.56 315 ALA A N 1
ATOM 2379 C CA . ALA A 1 315 ? 19.949 -12.199 -10.368 1.00 74.56 315 ALA A CA 1
ATOM 2380 C C . ALA A 1 315 ? 18.412 -12.251 -10.490 1.00 74.56 315 ALA A C 1
ATOM 2382 O O . ALA A 1 315 ? 17.718 -12.507 -9.496 1.00 74.56 315 ALA A O 1
ATOM 2383 N N . PHE A 1 316 ? 17.897 -12.020 -11.705 1.00 81.31 316 PHE A N 1
ATOM 2384 C CA . PHE A 1 316 ? 16.476 -11.964 -12.030 1.00 81.31 316 PHE A CA 1
ATOM 2385 C C . PHE A 1 316 ? 16.115 -12.983 -13.114 1.00 81.31 316 PHE A C 1
ATOM 2387 O O . PHE A 1 316 ? 16.828 -13.144 -14.101 1.00 81.31 316 PHE A O 1
ATOM 2394 N N . GLU A 1 317 ? 14.950 -13.603 -12.968 1.00 88.25 317 GLU A N 1
ATOM 2395 C CA . GLU A 1 317 ? 14.285 -14.356 -14.029 1.00 88.25 317 GLU A CA 1
ATOM 2396 C C . GLU A 1 317 ? 13.136 -13.504 -14.573 1.00 88.25 317 GLU A C 1
ATOM 2398 O O . GLU A 1 317 ? 12.225 -13.144 -13.827 1.00 88.25 317 GLU A O 1
ATOM 2403 N N . ILE A 1 318 ? 13.180 -13.149 -15.859 1.00 88.81 318 ILE A N 1
ATOM 2404 C CA . ILE A 1 318 ? 12.183 -12.277 -16.497 1.00 88.81 318 ILE A CA 1
ATOM 2405 C C . ILE A 1 318 ? 11.676 -12.958 -17.764 1.00 88.81 318 ILE A C 1
ATOM 2407 O O . ILE A 1 318 ? 12.420 -13.077 -18.734 1.00 88.81 318 ILE A O 1
ATOM 2411 N N . TRP A 1 319 ? 10.420 -13.398 -17.771 1.00 91.06 319 TRP A N 1
ATOM 2412 C CA . TRP A 1 319 ? 9.852 -14.174 -18.880 1.00 91.06 319 TRP A CA 1
ATOM 2413 C C . TRP A 1 319 ? 8.335 -13.979 -18.999 1.00 91.06 319 TRP A C 1
ATOM 2415 O O . TRP A 1 319 ? 7.705 -13.515 -18.062 1.00 91.06 319 TRP A O 1
ATOM 2425 N N . ASP A 1 320 ? 7.757 -14.227 -20.173 1.00 95.38 320 ASP A N 1
ATOM 2426 C CA . ASP A 1 320 ? 6.310 -14.130 -20.466 1.00 95.38 320 ASP A CA 1
ATOM 2427 C C . ASP A 1 320 ? 5.604 -12.830 -20.025 1.00 95.38 320 ASP A C 1
ATOM 2429 O O . ASP A 1 320 ? 4.401 -12.784 -19.784 1.00 95.38 320 ASP A O 1
ATOM 2433 N N . ASN A 1 321 ? 6.339 -11.718 -19.958 1.00 93.06 321 ASN A N 1
ATOM 2434 C CA . ASN A 1 321 ? 5.754 -10.401 -19.715 1.00 93.06 321 ASN A CA 1
ATOM 2435 C C . ASN A 1 321 ? 5.350 -9.743 -21.042 1.00 93.06 321 ASN A C 1
ATOM 2437 O O . ASN A 1 321 ? 6.107 -9.747 -22.012 1.00 93.06 321 ASN A O 1
ATOM 2441 N N . THR A 1 322 ? 4.180 -9.107 -21.070 1.00 93.19 322 THR A N 1
ATOM 2442 C CA . THR A 1 322 ? 3.714 -8.310 -22.212 1.00 93.19 322 THR A CA 1
ATOM 2443 C C . THR A 1 322 ? 4.082 -6.843 -22.018 1.00 93.19 322 THR A C 1
ATOM 2445 O O . THR A 1 322 ? 3.665 -6.228 -21.037 1.00 93.19 322 THR A O 1
ATOM 2448 N N . PHE A 1 323 ? 4.794 -6.256 -22.983 1.00 91.25 323 PHE A N 1
ATOM 2449 C CA . PHE A 1 323 ? 5.142 -4.833 -22.998 1.00 91.25 323 PHE A CA 1
ATOM 2450 C C . PHE A 1 323 ? 4.493 -4.135 -24.197 1.00 91.25 323 PHE A C 1
ATOM 2452 O O . PHE A 1 323 ? 4.843 -4.391 -25.345 1.00 91.25 323 PHE A O 1
ATOM 2459 N N . GLN A 1 324 ? 3.560 -3.227 -23.925 1.00 90.88 324 GLN A N 1
ATOM 2460 C CA . GLN A 1 324 ? 2.959 -2.319 -24.902 1.00 90.88 324 GLN A CA 1
ATOM 2461 C C . GLN A 1 324 ? 3.323 -0.891 -24.492 1.00 90.88 324 GLN A C 1
ATOM 2463 O O . GLN A 1 324 ? 2.557 -0.219 -23.805 1.00 90.88 324 GLN A O 1
ATOM 2468 N N . LEU A 1 325 ? 4.542 -0.467 -24.827 1.00 89.25 325 LEU A N 1
ATOM 2469 C CA . LEU A 1 325 ? 5.105 0.809 -24.378 1.00 89.25 325 LEU A CA 1
ATOM 2470 C C . LEU A 1 325 ? 4.707 1.967 -25.299 1.00 89.25 325 LEU A C 1
ATOM 2472 O O . LEU A 1 325 ? 4.424 1.764 -26.478 1.00 89.25 325 LEU A O 1
ATOM 2476 N N . ILE A 1 326 ? 4.713 3.183 -24.757 1.00 86.56 326 ILE A N 1
ATOM 2477 C CA . ILE A 1 326 ? 4.449 4.419 -25.502 1.00 86.56 326 ILE A CA 1
ATOM 2478 C C . ILE A 1 326 ? 5.663 5.344 -25.471 1.00 86.56 326 ILE A C 1
ATOM 2480 O O . ILE A 1 326 ? 6.455 5.338 -24.527 1.00 86.56 326 ILE A O 1
ATOM 2484 N N . ALA A 1 327 ? 5.780 6.191 -26.492 1.00 83.00 327 ALA A N 1
ATOM 2485 C CA . ALA A 1 327 ? 6.747 7.278 -26.478 1.00 83.00 327 ALA A CA 1
ATOM 2486 C C . ALA A 1 327 ? 6.452 8.252 -25.315 1.00 83.00 327 ALA A C 1
ATOM 2488 O O . ALA A 1 327 ? 5.289 8.458 -24.951 1.00 83.00 327 ALA A O 1
ATOM 2489 N N . PRO A 1 328 ? 7.480 8.883 -24.722 1.00 76.00 328 PRO A N 1
ATOM 2490 C CA . PRO A 1 328 ? 7.293 9.856 -23.659 1.00 76.00 328 PRO A CA 1
ATOM 2491 C C . PRO A 1 328 ? 6.500 11.059 -24.180 1.00 76.00 328 PRO A C 1
ATOM 2493 O O . PRO A 1 328 ? 6.977 11.804 -25.030 1.00 76.00 328 PRO A O 1
ATOM 2496 N N . GLY A 1 329 ? 5.320 11.308 -23.609 1.00 71.69 329 GLY A N 1
ATOM 2497 C CA . GLY A 1 329 ? 4.519 12.497 -23.938 1.00 71.69 329 GLY A CA 1
ATOM 2498 C C . GLY A 1 329 ? 5.126 13.825 -23.456 1.00 71.69 329 GLY A C 1
ATOM 2499 O O . GLY A 1 329 ? 4.614 14.888 -23.784 1.00 71.69 329 GLY A O 1
ATOM 2500 N N . ALA A 1 330 ? 6.206 13.785 -22.665 1.00 66.88 330 ALA A N 1
ATOM 2501 C CA . ALA A 1 330 ? 6.953 14.963 -22.230 1.00 66.88 330 ALA A CA 1
ATOM 2502 C C . ALA A 1 330 ? 8.464 14.659 -22.180 1.00 66.88 330 ALA A C 1
ATOM 2504 O O . ALA A 1 330 ? 8.829 13.578 -21.707 1.00 66.88 330 ALA A O 1
ATOM 2505 N N . PRO A 1 331 ? 9.354 15.608 -22.550 1.00 63.69 331 PRO A N 1
ATOM 2506 C CA . PRO A 1 331 ? 10.808 15.390 -22.590 1.00 63.69 331 PRO A CA 1
ATOM 2507 C C . PRO A 1 331 ? 11.405 14.862 -21.281 1.00 63.69 331 PRO A C 1
ATOM 2509 O O . PRO A 1 331 ? 12.320 14.048 -21.293 1.00 63.69 331 PRO A O 1
ATOM 2512 N N . ARG A 1 332 ? 10.842 15.254 -20.132 1.00 56.19 332 ARG A N 1
ATOM 2513 C CA . ARG A 1 332 ? 11.281 14.775 -18.809 1.00 56.19 332 ARG A CA 1
ATOM 2514 C C . ARG A 1 332 ? 11.130 13.262 -18.603 1.00 56.19 332 ARG A C 1
ATOM 2516 O O . ARG A 1 332 ? 11.824 12.696 -17.770 1.00 56.19 332 ARG A O 1
ATOM 2523 N N . PHE A 1 333 ? 10.252 12.606 -19.362 1.00 63.09 333 PHE A N 1
ATOM 2524 C CA . PHE A 1 333 ? 10.086 11.151 -19.345 1.00 63.09 333 PHE A CA 1
ATOM 2525 C C . PHE A 1 333 ? 10.952 10.444 -20.392 1.00 63.09 333 PHE A C 1
ATOM 2527 O O . PHE A 1 333 ? 10.976 9.217 -20.425 1.00 63.09 333 PHE A O 1
ATOM 2534 N N . ALA A 1 334 ? 11.713 11.180 -21.212 1.00 63.19 334 ALA A N 1
ATOM 2535 C CA . ALA A 1 334 ? 12.676 10.583 -22.137 1.00 63.19 334 ALA A CA 1
ATOM 2536 C C . ALA A 1 334 ? 13.726 9.752 -21.394 1.00 63.19 334 ALA A C 1
ATOM 2538 O O . ALA A 1 334 ? 14.139 8.703 -21.881 1.00 63.19 334 ALA A O 1
ATOM 2539 N N . TYR A 1 335 ? 14.069 10.144 -20.159 1.00 60.03 335 TYR A N 1
ATOM 2540 C CA . TYR A 1 335 ? 14.917 9.330 -19.298 1.00 60.03 335 TYR A CA 1
ATOM 2541 C C . TYR A 1 335 ? 14.295 7.974 -18.944 1.00 60.03 335 TYR A C 1
ATOM 2543 O O . TYR A 1 335 ? 15.035 7.134 -18.475 1.00 60.03 335 TYR A O 1
ATOM 2551 N N . TRP A 1 336 ? 13.015 7.681 -19.168 1.00 61.66 336 TRP A N 1
ATOM 2552 C CA . TRP A 1 336 ? 12.448 6.337 -18.942 1.00 61.66 336 TRP A CA 1
ATOM 2553 C C . TRP A 1 336 ? 12.090 5.594 -20.215 1.00 61.66 336 TRP A C 1
ATOM 2555 O O . TRP A 1 336 ? 11.798 4.406 -20.151 1.00 61.66 336 TRP A O 1
ATOM 2565 N N . HIS A 1 337 ? 12.153 6.263 -21.363 1.00 59.28 337 HIS A N 1
ATOM 2566 C CA . HIS A 1 337 ? 11.962 5.618 -22.648 1.00 59.28 337 HIS A CA 1
ATOM 2567 C C . HIS A 1 337 ? 13.091 4.598 -22.827 1.00 59.28 337 HIS A C 1
ATOM 2569 O O . HIS A 1 337 ? 14.246 5.006 -22.907 1.00 59.28 337 HIS A O 1
ATOM 2575 N N . ASN A 1 338 ? 12.775 3.303 -22.687 1.00 57.75 338 ASN A N 1
ATOM 2576 C CA . ASN A 1 338 ? 13.536 2.100 -23.073 1.00 57.75 338 ASN A CA 1
ATOM 2577 C C . ASN A 1 338 ? 12.801 0.848 -22.542 1.00 57.75 338 ASN A C 1
ATOM 2579 O O . ASN A 1 338 ? 12.237 0.872 -21.447 1.00 57.75 338 ASN A O 1
ATOM 2583 N N . GLY A 1 339 ? 12.833 -0.251 -23.306 1.00 59.97 339 GLY A N 1
ATOM 2584 C CA . GLY A 1 339 ? 12.124 -1.503 -22.998 1.00 59.97 339 GLY A CA 1
ATOM 2585 C C . GLY A 1 339 ? 12.466 -2.099 -21.630 1.00 59.97 339 GLY A C 1
ATOM 2586 O O . GLY A 1 339 ? 11.626 -2.136 -20.739 1.00 59.97 339 GLY A O 1
ATOM 2587 N N . LEU A 1 340 ? 13.714 -2.517 -21.439 1.00 61.34 340 LEU A N 1
ATOM 2588 C CA . LEU A 1 340 ? 14.238 -3.018 -20.170 1.00 61.34 340 LEU A CA 1
ATOM 2589 C C . LEU A 1 340 ? 15.624 -2.420 -19.954 1.00 61.34 340 LEU A C 1
ATOM 2591 O O . LEU A 1 340 ? 16.469 -2.479 -20.847 1.00 61.34 340 LEU A O 1
ATOM 2595 N N . ARG A 1 341 ? 15.864 -1.841 -18.778 1.00 64.25 341 ARG A N 1
ATOM 2596 C CA . ARG A 1 341 ? 17.185 -1.356 -18.379 1.00 64.25 341 ARG A CA 1
ATOM 2597 C C . ARG A 1 341 ? 17.824 -2.351 -17.436 1.00 64.25 341 ARG A C 1
ATOM 2599 O O . ARG A 1 341 ? 17.400 -2.498 -16.295 1.00 64.25 341 ARG A O 1
ATOM 2606 N N . LEU A 1 342 ? 18.860 -3.008 -17.933 1.00 56.25 342 LEU A N 1
ATOM 2607 C CA . LEU A 1 342 ? 19.778 -3.774 -17.111 1.00 56.25 342 LEU A CA 1
ATOM 2608 C C . LEU A 1 342 ? 20.888 -2.814 -16.691 1.00 56.25 342 LEU A C 1
ATOM 2610 O O . LEU A 1 342 ? 21.749 -2.468 -17.498 1.00 56.25 342 LEU A O 1
ATOM 2614 N N . TRP A 1 343 ? 20.831 -2.324 -15.459 1.00 48.00 343 TRP A N 1
ATOM 2615 C CA . TRP A 1 343 ? 22.009 -1.746 -14.835 1.00 48.00 343 TRP A CA 1
ATOM 2616 C C . TRP A 1 343 ? 22.863 -2.934 -14.416 1.00 48.00 343 TRP A C 1
ATOM 2618 O O . TRP A 1 343 ? 22.387 -3.831 -13.730 1.00 48.00 343 TRP A O 1
ATOM 2628 N N . ASP A 1 344 ? 24.087 -2.993 -14.918 1.00 42.69 344 ASP A N 1
ATOM 2629 C CA . ASP A 1 344 ? 25.077 -3.960 -14.474 1.00 42.69 344 ASP A CA 1
ATOM 2630 C C . ASP A 1 344 ? 26.112 -3.183 -13.663 1.00 42.69 344 ASP A C 1
ATOM 2632 O O . ASP A 1 344 ? 27.021 -2.575 -14.225 1.00 42.69 344 ASP A O 1
ATOM 2636 N N . HIS A 1 345 ? 25.968 -3.173 -12.336 1.00 40.94 345 HIS A N 1
ATOM 2637 C CA . HIS A 1 345 ? 26.982 -2.583 -11.456 1.00 40.94 345 HIS A CA 1
ATOM 2638 C C . HIS A 1 345 ? 28.298 -3.391 -11.428 1.00 40.94 345 HIS A C 1
ATOM 2640 O O . HIS A 1 345 ? 29.205 -3.033 -10.684 1.00 40.94 345 HIS A O 1
ATOM 2646 N N . THR A 1 346 ? 28.436 -4.463 -12.226 1.00 33.69 346 THR A N 1
ATOM 2647 C CA . THR A 1 346 ? 29.694 -5.215 -12.392 1.00 33.69 346 THR A CA 1
ATOM 2648 C C . THR A 1 346 ? 30.544 -4.760 -13.582 1.00 33.69 346 THR A C 1
ATOM 2650 O O . THR A 1 346 ? 31.588 -5.357 -13.850 1.00 33.69 346 THR A O 1
ATOM 2653 N N . ARG A 1 347 ? 30.175 -3.667 -14.265 1.00 28.27 347 ARG A N 1
ATOM 2654 C CA . ARG A 1 347 ? 31.058 -2.989 -15.227 1.00 28.27 347 ARG A CA 1
ATOM 2655 C C . ARG A 1 347 ? 31.366 -1.552 -14.799 1.00 28.27 347 ARG A C 1
ATOM 2657 O O . ARG A 1 347 ? 30.670 -0.636 -15.222 1.00 28.27 347 ARG A O 1
ATOM 2664 N N . GLY A 1 348 ? 32.470 -1.402 -14.061 1.00 28.80 348 GLY A N 1
ATOM 2665 C CA . GLY A 1 348 ? 33.217 -0.147 -13.880 1.00 28.80 348 GLY A CA 1
ATOM 2666 C C . GLY A 1 348 ? 32.774 0.702 -12.706 1.00 28.80 348 GLY A C 1
ATOM 2667 O O . GLY A 1 348 ? 31.876 1.542 -12.922 1.00 28.80 348 GLY A O 1
#

Secondary structure (DSSP, 8-state):
-EEEEE-TTS-S-SS--SSPPEE--SHHHHHHHHHHHHHHT-TTSS--EEEEPSEEEEES-EE--TT-EEE-S-TTTEEEEE---GGGGS--GGGGEEEEE--S-SB-SSTT--B-GGG---SEEEEEEEEE--HHHHHHHHGGG--EEEEEEEE-SEEEEEEEEEES-EE--SSSGGG-B-SEEEESS--TT------SSEEEEEES-EE---BPPPSSSS----BEEEEEE-----TTT--EEEEEES-EEES-SEEEEEESS--SEEEEES-EEES-SEEEEE-SS---SEEEES-EEEEESEEEEESBGGGEEEES-EEEE---SSGGGGGG-EEEEE-BTT--